Protein AF-A0A0F9UGP1-F1 (afdb_monomer)

Structure (mmCIF, N/CA/C/O backbone):
data_AF-A0A0F9UGP1-F1
#
_entry.id   AF-A0A0F9UGP1-F1
#
loop_
_atom_site.group_PDB
_atom_site.id
_atom_site.type_symbol
_atom_site.label_atom_id
_atom_site.label_alt_id
_atom_site.label_comp_id
_atom_site.label_asym_id
_atom_site.label_entity_id
_atom_site.label_seq_id
_atom_site.pdbx_PDB_ins_code
_atom_site.Cartn_x
_atom_site.Cartn_y
_atom_site.Cartn_z
_atom_site.occupancy
_atom_site.B_iso_or_equiv
_atom_site.auth_seq_id
_atom_site.auth_comp_id
_atom_site.auth_asym_id
_atom_site.auth_atom_id
_atom_site.pdbx_PDB_model_num
ATOM 1 N N . MET A 1 1 ? 3.847 55.089 57.169 1.00 40.06 1 MET A N 1
ATOM 2 C CA . MET A 1 1 ? 4.174 55.430 55.766 1.00 40.06 1 MET A CA 1
ATOM 3 C C . MET A 1 1 ? 4.870 54.231 55.132 1.00 40.06 1 MET A C 1
ATOM 5 O O . MET A 1 1 ? 6.056 54.044 55.361 1.00 40.06 1 MET A O 1
ATOM 9 N N . GLY A 1 2 ? 4.128 53.363 54.437 1.00 38.03 2 GLY A N 1
ATOM 10 C CA . GLY A 1 2 ? 4.685 52.179 53.770 1.00 38.03 2 GLY A CA 1
ATOM 11 C C . GLY A 1 2 ? 5.022 52.490 52.312 1.00 38.03 2 GLY A C 1
ATOM 12 O O . GLY A 1 2 ? 4.152 52.944 51.574 1.00 38.03 2 GLY A O 1
ATOM 13 N N . ARG A 1 3 ? 6.283 52.292 51.911 1.00 38.50 3 ARG A N 1
ATOM 14 C CA . ARG A 1 3 ? 6.740 52.430 50.519 1.00 38.50 3 ARG A CA 1
ATOM 15 C C . ARG A 1 3 ? 6.167 51.288 49.675 1.00 38.50 3 ARG A C 1
ATOM 17 O O . ARG A 1 3 ? 6.454 50.129 49.950 1.00 38.50 3 ARG A O 1
ATOM 24 N N . VAL A 1 4 ? 5.410 51.627 48.633 1.00 40.69 4 VAL A N 1
ATOM 25 C CA . VAL A 1 4 ? 5.027 50.697 47.563 1.00 40.69 4 VAL A CA 1
ATOM 26 C C . VAL A 1 4 ? 6.249 50.486 46.666 1.00 40.69 4 VAL A C 1
ATOM 28 O O . VAL A 1 4 ? 6.769 51.437 46.086 1.00 40.69 4 VAL A O 1
ATOM 31 N N . GLN A 1 5 ? 6.733 49.248 46.593 1.00 47.62 5 GLN A N 1
ATOM 32 C CA . GLN A 1 5 ? 7.774 48.823 45.658 1.00 47.62 5 GLN A CA 1
ATOM 33 C C . GLN A 1 5 ? 7.137 48.714 44.264 1.00 47.62 5 GLN A C 1
ATOM 35 O O . GLN A 1 5 ? 6.260 47.879 44.052 1.00 47.62 5 GLN A O 1
ATOM 40 N N . SER A 1 6 ? 7.528 49.575 43.323 1.00 47.00 6 SER A N 1
ATOM 41 C CA . SER A 1 6 ? 7.118 49.444 41.924 1.00 47.00 6 SER A CA 1
ATOM 42 C C . SER A 1 6 ? 7.815 48.238 41.291 1.00 47.00 6 SER A C 1
ATOM 44 O O . SER A 1 6 ? 9.036 48.092 41.372 1.00 47.00 6 SER A O 1
ATOM 46 N N . LEU A 1 7 ? 7.027 47.358 40.668 1.00 46.47 7 LEU A N 1
ATOM 47 C CA . LEU A 1 7 ? 7.536 46.251 39.862 1.00 46.47 7 LEU A CA 1
ATOM 48 C C . LEU A 1 7 ? 8.369 46.787 38.691 1.00 46.47 7 LEU A C 1
ATOM 50 O O . LEU A 1 7 ? 7.953 47.708 37.987 1.00 46.47 7 LEU A O 1
ATOM 54 N N . ALA A 1 8 ? 9.541 46.186 38.492 1.00 49.53 8 ALA A N 1
ATOM 55 C CA . ALA A 1 8 ? 10.432 46.493 37.385 1.00 49.53 8 ALA A CA 1
ATOM 56 C C . ALA A 1 8 ? 9.735 46.245 36.037 1.00 49.53 8 ALA A C 1
ATOM 58 O O . ALA A 1 8 ? 9.126 45.199 35.811 1.00 49.53 8 ALA A O 1
ATOM 59 N N . THR A 1 9 ? 9.846 47.216 35.136 1.00 49.25 9 THR A N 1
ATOM 60 C CA . THR A 1 9 ? 9.353 47.160 33.761 1.00 49.25 9 THR A CA 1
ATOM 61 C C . THR A 1 9 ? 10.039 46.014 33.012 1.00 49.25 9 THR A C 1
ATOM 63 O O . THR A 1 9 ? 11.261 46.012 32.858 1.00 49.25 9 THR A O 1
ATOM 66 N N . GLN A 1 10 ? 9.257 45.030 32.550 1.00 44.12 10 GLN A N 1
ATOM 67 C CA . GLN A 1 10 ? 9.757 43.932 31.720 1.00 44.12 10 GLN A CA 1
ATOM 68 C C . GLN A 1 10 ? 10.459 44.488 30.477 1.00 44.12 10 GLN A C 1
ATOM 70 O O . GLN A 1 10 ? 9.914 45.308 29.738 1.00 44.12 10 GLN A O 1
ATOM 75 N N . THR A 1 11 ? 11.692 44.043 30.259 1.00 45.94 11 THR A N 1
ATOM 76 C CA . THR A 1 11 ? 12.507 44.442 29.115 1.00 45.94 11 THR A CA 1
ATOM 77 C C . THR A 1 11 ? 11.934 43.806 27.848 1.00 45.94 11 THR A C 1
ATOM 79 O O . THR A 1 11 ? 12.021 42.597 27.652 1.00 45.94 11 THR A O 1
ATOM 82 N N . GLU A 1 12 ? 11.320 44.618 26.988 1.00 45.00 12 GLU A N 1
ATOM 83 C CA . GLU A 1 12 ? 10.790 44.189 25.693 1.00 45.00 12 GLU A CA 1
ATOM 84 C C . GLU A 1 12 ? 11.956 43.751 24.783 1.00 45.00 12 GLU A C 1
ATOM 86 O O . GLU A 1 12 ? 12.742 44.573 24.302 1.00 45.00 12 GLU A O 1
ATOM 91 N N . VAL A 1 13 ? 12.108 42.440 24.560 1.00 46.81 13 VAL A N 1
ATOM 92 C CA . VAL A 1 13 ? 13.133 41.884 23.664 1.00 46.81 13 VAL A CA 1
ATOM 93 C C . VAL A 1 13 ? 12.746 42.201 22.219 1.00 46.81 13 VAL A C 1
ATOM 95 O O . VAL A 1 13 ? 11.979 41.487 21.575 1.00 46.81 13 VAL A O 1
ATOM 98 N N . ARG A 1 14 ? 13.275 43.302 21.680 1.00 51.84 14 ARG A N 1
ATOM 99 C CA . ARG A 1 14 ? 13.063 43.687 20.280 1.00 51.84 14 ARG A CA 1
ATOM 100 C C . ARG A 1 14 ? 13.959 42.865 19.355 1.00 51.84 14 ARG A C 1
ATOM 102 O O . ARG A 1 14 ? 15.135 43.177 19.177 1.00 51.84 14 ARG A O 1
ATOM 109 N N . LEU A 1 15 ? 13.381 41.858 18.702 1.00 53.75 15 LEU A N 1
ATOM 110 C CA . LEU A 1 15 ? 14.022 41.053 17.654 1.00 53.75 15 LEU A CA 1
ATOM 111 C C . LEU A 1 15 ? 14.205 41.867 16.354 1.00 53.75 15 LEU A C 1
ATOM 113 O O . LEU A 1 15 ? 13.514 41.650 15.361 1.00 53.75 15 LEU A O 1
ATOM 117 N N . ARG A 1 16 ? 15.120 42.845 16.328 1.00 48.34 16 ARG A N 1
ATOM 118 C CA . ARG A 1 16 ? 15.487 43.551 15.084 1.00 48.34 16 ARG A CA 1
ATOM 119 C C . ARG A 1 16 ? 16.601 42.784 14.356 1.00 48.34 16 ARG A C 1
ATOM 121 O O . ARG A 1 16 ? 17.643 42.535 14.949 1.00 48.34 16 ARG A O 1
ATOM 128 N N . LYS A 1 17 ? 16.398 42.515 13.053 1.00 60.41 17 LYS A N 1
ATOM 129 C CA . LYS A 1 17 ? 17.332 41.911 12.060 1.00 60.41 17 LYS A CA 1
ATOM 130 C C . LYS A 1 17 ? 17.320 40.381 11.873 1.00 60.41 17 LYS A C 1
ATOM 132 O O . LYS A 1 17 ? 18.347 39.804 11.526 1.00 60.41 17 LYS A O 1
ATOM 137 N N . TRP A 1 18 ? 16.181 39.708 12.023 1.00 63.16 18 TRP A N 1
ATOM 138 C CA . TRP A 1 18 ? 16.068 38.321 11.543 1.00 63.16 18 TRP A CA 1
ATOM 139 C C . TRP A 1 18 ? 15.726 38.283 10.040 1.00 63.16 18 TRP A C 1
ATOM 141 O O . TRP A 1 18 ? 14.827 39.014 9.620 1.00 63.16 18 TRP A O 1
ATOM 151 N N . PRO A 1 19 ? 16.400 37.452 9.216 1.00 67.56 19 PRO A N 1
ATOM 152 C CA . PRO A 1 19 ? 16.007 37.219 7.825 1.00 67.56 19 PRO A CA 1
ATOM 153 C C . PRO A 1 19 ? 14.561 36.717 7.757 1.00 67.56 19 PRO A C 1
ATOM 155 O O . PRO A 1 19 ? 14.182 35.852 8.551 1.00 67.56 19 PRO A O 1
ATOM 158 N N . ALA A 1 20 ? 13.765 37.219 6.807 1.00 66.56 20 ALA A N 1
ATOM 159 C CA . ALA A 1 20 ? 12.322 36.955 6.729 1.00 66.56 20 ALA A CA 1
ATOM 160 C C . ALA A 1 20 ? 11.963 35.454 6.798 1.00 66.56 20 ALA A C 1
ATOM 162 O O . ALA A 1 20 ? 11.015 35.080 7.485 1.00 66.56 20 ALA A O 1
ATOM 163 N N . GLY A 1 21 ? 12.776 34.580 6.190 1.00 69.94 21 GLY A N 1
ATOM 164 C CA . GLY A 1 21 ? 12.574 33.126 6.238 1.00 69.94 21 GLY A CA 1
ATOM 165 C C . GLY A 1 21 ? 12.676 32.510 7.641 1.00 69.94 21 GLY A C 1
ATOM 166 O O . GLY A 1 21 ? 11.910 31.607 7.968 1.00 69.94 21 GLY A O 1
ATOM 167 N N . ARG A 1 22 ? 13.554 33.028 8.512 1.00 69.44 22 ARG A N 1
ATOM 168 C CA . ARG A 1 22 ? 13.708 32.517 9.888 1.00 69.44 22 ARG A CA 1
ATOM 169 C C . ARG A 1 22 ? 12.577 32.965 10.808 1.00 69.44 22 ARG A C 1
ATOM 171 O O . ARG A 1 22 ? 12.218 32.228 11.717 1.00 69.44 22 ARG A O 1
ATOM 178 N N . VAL A 1 23 ? 11.990 34.138 10.560 1.00 70.12 23 VAL A N 1
ATOM 179 C CA . VAL A 1 23 ? 10.803 34.602 11.300 1.00 70.12 23 VAL A CA 1
ATOM 180 C C . VAL A 1 23 ? 9.600 33.718 10.977 1.00 70.12 23 VAL A C 1
ATOM 182 O O . VAL A 1 23 ? 8.872 33.333 11.887 1.00 70.12 23 VAL A O 1
ATOM 185 N N . SER A 1 24 ? 9.417 33.344 9.708 1.00 68.56 24 SER A N 1
ATOM 186 C CA . SER A 1 24 ? 8.347 32.428 9.300 1.00 68.56 24 SER A CA 1
ATOM 187 C C . SER A 1 24 ? 8.535 31.025 9.876 1.00 68.56 24 SER A C 1
ATOM 189 O O . SER A 1 24 ? 7.580 30.463 10.401 1.00 68.56 24 SER A O 1
ATOM 191 N N . GLN A 1 25 ? 9.760 30.486 9.860 1.00 72.31 25 GLN A N 1
ATOM 192 C CA . GLN A 1 25 ? 10.069 29.193 10.486 1.00 72.31 25 GLN A CA 1
ATOM 193 C C . GLN A 1 25 ? 9.853 29.211 12.001 1.00 72.31 25 GLN A C 1
ATOM 195 O O . GLN A 1 25 ? 9.281 28.271 12.539 1.00 72.31 25 GLN A O 1
ATOM 200 N N . LEU A 1 26 ? 10.257 30.285 12.684 1.00 71.94 26 LEU A N 1
ATOM 201 C CA . LEU A 1 26 ? 10.039 30.431 14.121 1.00 71.94 26 LEU A CA 1
ATOM 202 C C . LEU A 1 26 ? 8.545 30.549 14.448 1.00 71.94 26 LEU A C 1
ATOM 204 O O . LEU A 1 26 ? 8.092 29.916 15.389 1.00 71.94 26 LEU A O 1
ATOM 208 N N . LYS A 1 27 ? 7.761 31.294 13.656 1.00 70.50 27 LYS A N 1
ATOM 209 C CA . LYS A 1 27 ? 6.298 31.359 13.818 1.00 70.50 27 LYS A CA 1
ATOM 210 C C . LYS A 1 27 ? 5.626 30.004 13.604 1.00 70.50 27 LYS A C 1
ATOM 212 O O . LYS A 1 27 ? 4.744 29.653 14.373 1.00 70.50 27 LYS A O 1
ATOM 217 N N . LEU A 1 28 ? 6.056 29.243 12.598 1.00 74.06 28 LEU A N 1
ATOM 218 C CA . LEU A 1 28 ? 5.577 27.877 12.355 1.00 74.06 28 LEU A CA 1
ATOM 219 C C . LEU A 1 28 ? 5.938 26.942 13.510 1.00 74.06 28 LEU A C 1
ATOM 221 O O . LEU A 1 28 ? 5.088 26.202 13.990 1.00 74.06 28 LEU A O 1
ATOM 225 N N . PHE A 1 29 ? 7.178 27.019 13.993 1.00 76.62 29 PHE A N 1
ATOM 226 C CA . PHE A 1 29 ? 7.631 26.240 15.136 1.00 76.62 29 PHE A CA 1
ATOM 227 C C . PHE A 1 29 ? 6.859 26.605 16.405 1.00 76.62 29 PHE A C 1
ATOM 229 O O . PHE A 1 29 ? 6.385 25.705 17.081 1.00 76.62 29 PHE A O 1
ATOM 236 N N . LEU A 1 30 ? 6.661 27.897 16.698 1.00 74.12 30 LEU A N 1
ATOM 237 C CA . LEU A 1 30 ? 5.823 28.331 17.818 1.00 74.12 30 LEU A CA 1
ATOM 238 C C . LEU A 1 30 ? 4.370 27.888 17.650 1.00 74.12 30 LEU A C 1
ATOM 240 O O . LEU A 1 30 ? 3.792 27.460 18.633 1.00 74.12 30 LEU A O 1
ATOM 244 N N . GLY A 1 31 ? 3.802 27.924 16.442 1.00 79.75 31 GLY A N 1
ATOM 245 C CA . GLY A 1 31 ? 2.445 27.430 16.192 1.00 79.75 31 GLY A CA 1
ATOM 246 C C . GLY A 1 31 ? 2.318 25.924 16.435 1.00 79.75 31 GLY A C 1
ATOM 247 O O . GLY A 1 31 ? 1.394 25.480 17.110 1.00 79.75 31 GLY A O 1
ATOM 248 N N . HIS A 1 32 ? 3.284 25.129 15.966 1.00 74.94 32 HIS A N 1
ATOM 249 C CA . HIS A 1 32 ? 3.333 23.694 16.256 1.00 74.94 32 HIS A CA 1
ATOM 250 C C . HIS A 1 32 ? 3.581 23.414 17.739 1.00 74.94 32 HIS A C 1
ATOM 252 O O . HIS A 1 32 ? 3.040 22.453 18.272 1.00 74.94 32 HIS A O 1
ATOM 258 N N . LEU A 1 33 ? 4.383 24.240 18.413 1.00 69.06 33 LEU A N 1
ATOM 259 C CA . LEU A 1 33 ? 4.690 24.083 19.829 1.00 69.06 33 LEU A CA 1
ATOM 260 C C . LEU A 1 33 ? 3.506 24.521 20.696 1.00 69.06 33 LEU A C 1
ATOM 262 O O . LEU A 1 33 ? 3.202 23.828 21.650 1.00 69.06 33 LEU A O 1
ATOM 266 N N . GLU A 1 34 ? 2.768 25.572 20.338 1.00 73.12 34 GLU A N 1
ATOM 267 C CA . GLU A 1 34 ? 1.481 25.927 20.953 1.00 73.12 34 GLU A CA 1
ATOM 268 C C . GLU A 1 34 ? 0.435 24.839 20.735 1.00 73.12 34 GLU A C 1
ATOM 270 O O . GLU A 1 34 ? -0.299 24.519 21.661 1.00 73.12 34 GLU A O 1
ATOM 275 N N . GLN A 1 35 ? 0.381 24.224 19.552 1.00 67.44 35 GLN A N 1
ATOM 276 C CA . GLN A 1 35 ? -0.530 23.112 19.291 1.00 67.44 35 GLN A CA 1
ATOM 277 C C . GLN A 1 35 ? -0.124 21.860 20.082 1.00 67.44 35 GLN A C 1
ATOM 279 O O . GLN A 1 35 ? -0.968 21.237 20.719 1.00 67.44 35 GLN A O 1
ATOM 284 N N . ALA A 1 36 ? 1.165 21.516 20.112 1.00 61.75 36 ALA A N 1
ATOM 285 C CA . ALA A 1 36 ? 1.690 20.374 20.856 1.00 61.75 36 ALA A CA 1
ATOM 286 C C . ALA A 1 36 ? 1.577 20.574 22.372 1.00 61.75 36 ALA A C 1
ATOM 288 O O . ALA A 1 36 ? 1.196 19.650 23.083 1.00 61.75 36 ALA A O 1
ATOM 289 N N . VAL A 1 37 ? 1.854 21.781 22.869 1.00 62.00 37 VAL A N 1
ATOM 290 C CA . VAL A 1 37 ? 1.649 22.167 24.268 1.00 62.00 37 VAL A CA 1
ATOM 291 C C . VAL A 1 37 ? 0.163 22.274 24.573 1.00 62.00 37 VAL A C 1
ATOM 293 O O . VAL A 1 37 ? -0.226 21.871 25.649 1.00 62.00 37 VAL A O 1
ATOM 296 N N . GLY A 1 38 ? -0.692 22.717 23.654 1.00 61.56 38 GLY A N 1
ATOM 297 C CA . GLY A 1 38 ? -2.146 22.731 23.822 1.00 61.56 38 GLY A CA 1
ATOM 298 C C . GLY A 1 38 ? -2.735 21.326 23.929 1.00 61.56 38 GLY A C 1
ATOM 299 O O . GLY A 1 38 ? -3.552 21.078 24.807 1.00 61.56 38 GLY A O 1
ATOM 300 N N . ILE A 1 39 ? -2.264 20.384 23.108 1.00 57.59 39 ILE A N 1
ATOM 301 C CA . ILE A 1 39 ? -2.634 18.961 23.173 1.00 57.59 39 ILE A CA 1
ATOM 302 C C . ILE A 1 39 ? -2.049 18.310 24.438 1.00 57.59 39 ILE A C 1
ATOM 304 O O . ILE A 1 39 ? -2.749 17.585 25.137 1.00 57.59 39 ILE A O 1
ATOM 308 N N . SER A 1 40 ? -0.791 18.610 24.774 1.00 51.00 40 SER A N 1
ATOM 309 C CA . SER A 1 40 ? -0.091 18.097 25.960 1.00 51.00 40 SER A CA 1
ATOM 310 C C . SER A 1 40 ? -0.665 18.641 27.269 1.00 51.00 40 SER A C 1
ATOM 312 O O . SER A 1 40 ? -0.905 17.863 28.181 1.00 51.00 40 SER A O 1
ATOM 314 N N . LEU A 1 41 ? -0.962 19.941 27.370 1.00 48.03 41 LEU A N 1
ATOM 315 C CA . LEU A 1 41 ? -1.662 20.527 28.512 1.00 48.03 41 LEU A CA 1
ATOM 316 C C . LEU A 1 41 ? -3.123 20.093 28.530 1.00 48.03 41 LEU A C 1
ATOM 318 O O . LEU A 1 41 ? -3.624 19.863 29.614 1.00 48.03 41 LEU A O 1
ATOM 322 N N . ALA A 1 42 ? -3.823 19.924 27.406 1.00 47.59 42 ALA A N 1
ATOM 323 C CA . ALA A 1 42 ? -5.158 19.318 27.439 1.00 47.59 42 ALA A CA 1
ATOM 324 C C . ALA A 1 42 ? -5.103 17.887 28.007 1.00 47.59 42 ALA A C 1
ATOM 326 O O . ALA A 1 42 ? -5.954 17.522 28.814 1.00 47.59 42 ALA A O 1
ATOM 327 N N . ALA A 1 43 ? -4.055 17.124 27.677 1.00 44.72 43 ALA A N 1
ATOM 328 C CA . ALA A 1 43 ? -3.806 15.792 28.222 1.00 44.72 43 ALA A CA 1
ATOM 329 C C . ALA A 1 43 ? -3.295 15.797 29.684 1.00 44.72 43 ALA A C 1
ATOM 331 O O . ALA A 1 43 ? -3.649 14.909 30.456 1.00 44.72 43 ALA A O 1
ATOM 332 N N . GLN A 1 44 ? -2.494 16.788 30.103 1.00 38.31 44 GLN A N 1
ATOM 333 C CA . GLN A 1 44 ? -1.888 16.873 31.446 1.00 38.31 44 GLN A CA 1
ATOM 334 C C . GLN A 1 44 ? -2.743 17.651 32.462 1.00 38.31 44 GLN A C 1
ATOM 336 O O . GLN A 1 44 ? -2.810 17.266 33.626 1.00 38.31 44 GLN A O 1
ATOM 341 N N . VAL A 1 45 ? -3.454 18.702 32.046 1.00 38.88 45 VAL A N 1
ATOM 342 C CA . VAL A 1 45 ? -4.400 19.481 32.876 1.00 38.88 45 VAL A CA 1
ATOM 343 C C . VAL A 1 45 ? -5.695 18.691 33.131 1.00 38.88 45 VAL A C 1
ATOM 345 O O . VAL A 1 45 ? -6.450 19.021 34.043 1.00 38.88 45 VAL A O 1
ATOM 348 N N . GLN A 1 46 ? -5.918 17.580 32.421 1.00 45.16 46 GLN A N 1
ATOM 349 C CA . GLN A 1 46 ? -6.970 16.601 32.719 1.00 45.16 46 GLN A CA 1
ATOM 350 C C . GLN A 1 46 ? -6.488 15.342 33.453 1.00 45.16 46 GLN A C 1
ATOM 352 O O . GLN A 1 46 ? -7.215 14.352 33.517 1.00 45.16 46 GLN A O 1
ATOM 357 N N . GLN A 1 47 ? -5.364 15.405 34.173 1.00 39.81 47 GLN A N 1
ATOM 358 C CA . GLN A 1 47 ? -5.219 14.598 35.396 1.00 39.81 47 GLN A CA 1
ATOM 359 C C . GLN A 1 47 ? -6.058 15.180 36.553 1.00 39.81 47 GLN A C 1
ATOM 361 O O . GLN A 1 47 ? -5.608 15.306 37.688 1.00 39.81 47 GLN A O 1
ATOM 366 N N . SER A 1 48 ? -7.294 15.577 36.262 1.00 42.84 48 SER A N 1
ATOM 367 C CA . SER A 1 48 ? -8.265 16.035 37.249 1.00 42.84 48 SER A CA 1
ATOM 368 C C . SER A 1 48 ? -9.210 14.876 37.580 1.00 42.84 48 SER A C 1
ATOM 370 O O . SER A 1 48 ? -9.396 13.972 36.765 1.00 42.84 48 SER A O 1
ATOM 372 N N . PRO A 1 49 ? -9.986 15.016 38.653 1.00 50.78 49 PRO A N 1
ATOM 373 C CA . PRO A 1 49 ? -9.870 14.475 40.008 1.00 50.78 49 PRO A CA 1
ATOM 374 C C . PRO A 1 49 ? -10.156 12.956 40.057 1.00 50.78 49 PRO A C 1
ATOM 376 O O . PRO A 1 49 ? -10.277 12.309 39.024 1.00 50.78 49 PRO A O 1
ATOM 379 N N . LYS A 1 50 ? -10.282 12.351 41.251 1.00 60.62 50 LYS A N 1
ATOM 380 C CA . LYS A 1 50 ? -10.877 11.005 41.419 1.00 60.62 50 LYS A CA 1
ATOM 381 C C . LYS A 1 50 ? -12.127 10.880 40.534 1.00 60.62 50 LYS A C 1
ATOM 383 O O . LYS A 1 50 ? -13.162 11.446 40.870 1.00 60.62 50 LYS A O 1
ATOM 388 N N . ARG A 1 51 ? -12.023 10.158 39.415 1.00 76.06 51 ARG A N 1
ATOM 389 C CA . ARG A 1 51 ? -13.162 9.870 38.542 1.00 76.06 51 ARG A CA 1
ATOM 390 C C . ARG A 1 51 ? -14.180 9.075 39.344 1.00 76.06 51 ARG A C 1
ATOM 392 O O . ARG A 1 51 ? -13.825 8.069 39.960 1.00 76.06 51 ARG A O 1
ATOM 399 N N . THR A 1 52 ? -15.422 9.529 39.354 1.00 85.44 52 THR A N 1
ATOM 400 C CA . THR A 1 52 ? -16.510 8.832 40.040 1.00 85.44 52 THR A CA 1
ATOM 401 C C . THR A 1 52 ? -17.307 8.045 39.019 1.00 85.44 52 THR A C 1
ATOM 403 O O . THR A 1 52 ? -17.755 8.588 38.011 1.00 85.44 52 THR A O 1
ATOM 406 N N . PHE A 1 53 ? -17.460 6.748 39.258 1.00 88.69 53 PHE A N 1
ATOM 407 C CA . PHE A 1 53 ? -18.355 5.928 38.454 1.00 88.69 53 PHE A CA 1
ATOM 408 C C . PHE A 1 53 ? -19.798 6.418 38.623 1.00 88.69 53 PHE A C 1
ATOM 410 O O . PHE A 1 53 ? -20.219 6.707 39.744 1.00 88.69 53 PHE A O 1
ATOM 417 N N . SER A 1 54 ? -20.533 6.518 37.518 1.00 89.06 54 SER A N 1
ATOM 418 C CA . SER A 1 54 ? -21.924 6.965 37.486 1.00 89.06 54 SER A CA 1
ATOM 419 C C . SER A 1 54 ? -22.723 6.054 36.562 1.00 89.06 54 SER A C 1
ATOM 421 O O . SER A 1 54 ? -22.430 5.951 35.373 1.00 89.06 54 SER A O 1
ATOM 423 N N . GLU A 1 55 ? -23.754 5.406 37.104 1.00 85.00 55 GLU A N 1
ATOM 424 C CA . GLU A 1 55 ? -24.692 4.581 36.327 1.00 85.00 55 GLU A CA 1
ATOM 425 C C . GLU A 1 55 ? -25.616 5.418 35.427 1.00 85.00 55 GLU A C 1
ATOM 427 O O . GLU A 1 55 ? -26.221 4.898 34.494 1.00 85.00 55 GLU A O 1
ATOM 432 N N . PHE A 1 56 ? -25.703 6.728 35.682 1.00 87.19 56 PHE A N 1
ATOM 433 C CA . PHE A 1 56 ? -26.500 7.663 34.888 1.00 87.19 56 PHE A CA 1
ATOM 434 C C . PHE A 1 56 ? -25.807 8.085 33.590 1.00 87.19 56 PHE A C 1
ATOM 436 O O . PHE A 1 56 ? -26.452 8.656 32.707 1.00 87.19 56 PHE A O 1
ATOM 443 N N . VAL A 1 57 ? -24.504 7.819 33.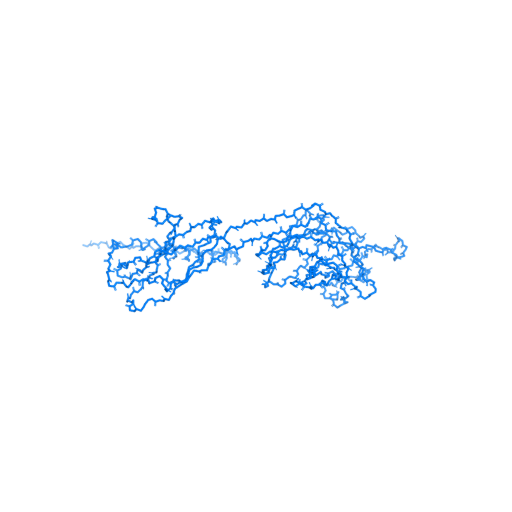460 1.00 88.75 57 VAL A N 1
ATOM 444 C CA . VAL A 1 57 ? -23.801 7.960 32.186 1.00 88.75 57 VAL A CA 1
ATOM 445 C C . VAL A 1 57 ? -24.107 6.709 31.357 1.00 88.75 57 VAL A C 1
ATOM 447 O O . VAL A 1 57 ? -23.811 5.601 31.809 1.00 88.75 57 VAL A O 1
ATOM 450 N N . PRO A 1 58 ? -24.707 6.849 30.162 1.00 90.19 58 PRO A N 1
ATOM 451 C CA . PRO A 1 58 ? -25.176 5.699 29.399 1.00 90.19 58 PRO A CA 1
ATOM 452 C C . PRO A 1 58 ? -24.018 4.778 29.003 1.00 90.19 58 PRO A C 1
ATOM 454 O O . PRO A 1 58 ? -22.907 5.234 28.732 1.00 90.19 58 PRO A O 1
ATOM 457 N N . LYS A 1 59 ? -24.294 3.473 28.944 1.00 91.94 59 LYS A N 1
ATOM 458 C CA . LYS A 1 59 ? -23.376 2.480 28.376 1.00 91.94 59 LYS A CA 1
ATOM 459 C C . LYS A 1 59 ? -23.384 2.610 26.850 1.00 91.94 59 LYS A C 1
ATOM 461 O O . LYS A 1 59 ? -24.458 2.706 26.259 1.00 91.94 59 LYS A O 1
ATOM 466 N N . ILE A 1 60 ? -22.210 2.580 26.220 1.00 91.25 60 ILE A N 1
ATOM 467 C CA . ILE A 1 60 ? -22.112 2.355 24.771 1.00 91.25 60 ILE A CA 1
ATOM 468 C C . ILE A 1 60 ? -22.435 0.879 24.532 1.00 91.25 60 ILE A C 1
ATOM 470 O O . ILE A 1 60 ? -21.782 0.007 25.110 1.00 91.25 60 ILE A O 1
ATOM 474 N N . VAL A 1 61 ? -23.466 0.600 23.741 1.00 89.50 61 VAL A N 1
ATOM 475 C CA . VAL A 1 61 ? -23.895 -0.773 23.469 1.00 89.50 61 VAL A CA 1
ATOM 476 C C . VAL A 1 61 ? -23.035 -1.344 22.349 1.00 89.50 61 VAL A C 1
ATOM 478 O O . VAL A 1 61 ? -22.810 -0.680 21.344 1.00 89.50 61 VAL A O 1
ATOM 481 N N . SER A 1 62 ? -22.580 -2.583 22.509 1.00 82.62 62 SER A N 1
ATOM 482 C CA . SER A 1 62 ? -21.745 -3.295 21.535 1.00 82.62 62 SER A CA 1
ATOM 483 C C . SER A 1 62 ? -22.286 -3.294 20.111 1.00 82.62 62 SER A C 1
ATOM 485 O O . SER A 1 62 ? -21.543 -3.058 19.170 1.00 82.62 62 SER A O 1
ATOM 487 N N . GLN A 1 63 ? -23.601 -3.450 19.949 1.00 81.62 63 GLN A N 1
ATOM 488 C CA . GLN A 1 63 ? -24.257 -3.420 18.637 1.00 81.62 63 GLN A CA 1
ATOM 489 C C . GLN A 1 63 ? -24.086 -2.086 17.881 1.00 81.62 63 GLN A C 1
ATOM 491 O O . GLN A 1 63 ? -24.268 -2.049 16.668 1.00 81.62 63 GLN A O 1
ATOM 496 N N . ASP A 1 64 ? -23.756 -1.002 18.591 1.00 86.06 64 ASP A N 1
ATOM 497 C CA . ASP A 1 64 ? -23.529 0.320 18.005 1.00 86.06 64 ASP A CA 1
ATOM 498 C C . ASP A 1 64 ? -22.054 0.513 17.612 1.00 86.06 64 ASP A C 1
ATOM 500 O O . ASP A 1 64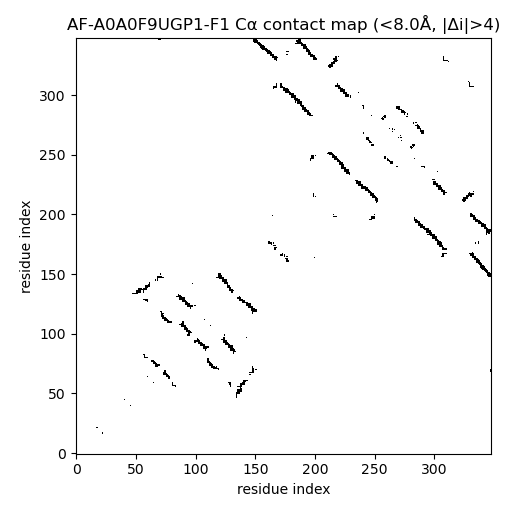 ? -21.709 1.516 16.987 1.00 86.06 64 ASP A O 1
ATOM 504 N N . ILE A 1 65 ? -21.173 -0.424 17.982 1.00 92.50 65 ILE A N 1
ATOM 505 C CA . ILE A 1 65 ? -19.747 -0.404 17.670 1.00 92.50 65 ILE A CA 1
ATOM 506 C C . ILE A 1 65 ? -19.524 -1.142 16.352 1.00 92.50 65 ILE A C 1
ATOM 508 O O . ILE A 1 65 ? -19.756 -2.337 16.221 1.00 92.50 65 ILE A O 1
ATOM 512 N N . THR A 1 66 ? -19.033 -0.413 15.359 1.00 95.12 66 THR A N 1
ATOM 513 C CA . THR A 1 66 ? -18.566 -0.968 14.090 1.00 95.12 66 THR A CA 1
ATOM 514 C C . THR A 1 66 ? -17.047 -0.975 14.075 1.00 95.12 66 THR A C 1
ATOM 516 O O . THR A 1 66 ? -16.408 0.054 14.317 1.00 95.12 66 THR A O 1
ATOM 519 N N . THR A 1 67 ? -16.462 -2.121 13.747 1.00 93.06 67 THR A N 1
ATOM 520 C CA . THR A 1 67 ? -15.020 -2.281 13.575 1.00 93.06 67 THR A CA 1
ATOM 521 C C . THR A 1 67 ? -14.697 -2.546 12.108 1.00 93.06 67 THR A C 1
ATOM 523 O O . THR A 1 67 ? -15.366 -3.310 11.418 1.00 93.06 67 THR A O 1
ATOM 526 N N . ALA A 1 68 ? -13.671 -1.870 11.603 1.00 88.00 68 ALA A N 1
ATOM 527 C CA . ALA A 1 68 ? -13.120 -2.092 10.278 1.00 88.00 68 ALA A CA 1
ATOM 528 C C . ALA A 1 68 ? -11.633 -2.392 10.432 1.00 88.00 68 ALA A C 1
ATOM 530 O O . ALA A 1 68 ? -10.865 -1.565 10.927 1.00 88.00 68 ALA A O 1
ATOM 531 N N . VAL A 1 69 ? -11.234 -3.588 10.016 1.00 85.38 69 VAL A N 1
ATOM 532 C CA . VAL A 1 69 ? -9.857 -4.056 10.145 1.00 85.38 69 VAL A CA 1
ATOM 533 C C . VAL A 1 69 ? -9.133 -3.898 8.808 1.00 85.38 69 VAL A C 1
ATOM 535 O O . VAL A 1 69 ? -9.667 -4.195 7.740 1.00 85.38 69 VAL A O 1
ATOM 538 N N . SER A 1 70 ? -7.903 -3.402 8.868 1.00 77.50 70 SER A N 1
ATOM 539 C CA . SER A 1 70 ? -6.964 -3.319 7.752 1.00 77.50 70 SER A CA 1
ATOM 540 C C . SER A 1 70 ? -5.603 -3.876 8.193 1.00 77.50 70 SER A C 1
ATOM 542 O O . SER A 1 70 ? -5.428 -4.341 9.320 1.00 77.50 70 SER A O 1
ATOM 544 N N . PHE A 1 71 ? -4.615 -3.865 7.298 1.00 76.44 71 PHE A N 1
ATOM 545 C CA . PHE A 1 71 ? -3.275 -4.350 7.615 1.00 76.44 71 PHE A CA 1
ATOM 546 C C . PHE A 1 71 ? -2.640 -3.504 8.726 1.00 76.44 71 PHE A C 1
ATOM 548 O O . PHE A 1 71 ? -2.397 -2.313 8.527 1.00 76.44 71 PHE A O 1
ATOM 555 N N . LYS A 1 72 ? -2.384 -4.134 9.883 1.00 84.50 72 LYS A N 1
ATOM 556 C CA . LYS A 1 72 ? -1.832 -3.502 11.097 1.00 84.50 72 LYS A CA 1
ATOM 557 C C . LYS A 1 72 ? -2.635 -2.300 11.598 1.00 84.50 72 LYS A C 1
ATOM 559 O O . LYS A 1 72 ? -2.089 -1.434 12.281 1.00 84.50 72 LYS A O 1
ATOM 564 N N . GLU A 1 73 ? -3.915 -2.229 11.247 1.00 88.50 73 GLU A N 1
ATOM 565 C CA . GLU A 1 73 ? -4.782 -1.116 11.611 1.00 88.50 73 GLU A CA 1
ATOM 566 C C . GLU A 1 73 ? -6.166 -1.627 12.001 1.00 88.50 73 GLU A C 1
ATOM 568 O O . GLU A 1 73 ? -6.790 -2.386 11.260 1.00 88.50 73 GLU A O 1
ATOM 573 N N . ILE A 1 74 ? -6.668 -1.163 13.142 1.00 92.75 74 ILE A N 1
ATOM 574 C CA . ILE A 1 74 ? -8.067 -1.339 13.529 1.00 92.75 74 ILE A CA 1
ATOM 575 C C . ILE A 1 74 ? -8.697 0.043 13.608 1.00 92.75 74 ILE A C 1
ATOM 577 O O . ILE A 1 74 ? -8.242 0.909 14.358 1.00 92.75 74 ILE A O 1
ATOM 581 N N . ARG A 1 75 ? -9.765 0.243 12.839 1.00 94.00 75 ARG A N 1
ATOM 582 C CA . ARG A 1 75 ? -10.638 1.406 12.944 1.00 94.00 75 ARG A CA 1
ATOM 583 C C . ARG A 1 75 ? -11.896 1.011 13.693 1.00 94.00 75 ARG A C 1
ATOM 585 O O . ARG A 1 75 ? -12.537 0.022 13.352 1.00 94.00 75 ARG A O 1
ATOM 592 N N . VAL A 1 76 ? -12.277 1.823 14.666 1.00 95.75 76 VAL A N 1
ATOM 593 C CA . VAL A 1 76 ? -13.552 1.697 15.368 1.00 95.75 76 VAL A CA 1
ATOM 594 C C . VAL A 1 76 ? -14.386 2.943 15.137 1.00 95.75 76 VAL A C 1
ATOM 596 O O . VAL A 1 76 ? -13.853 4.053 15.108 1.00 95.75 76 VAL A O 1
ATOM 599 N N . SER A 1 77 ? -15.688 2.760 14.972 1.00 95.69 77 SER A N 1
ATOM 600 C CA . SER A 1 77 ? -16.664 3.838 14.869 1.00 95.69 77 SER A CA 1
ATOM 601 C C . SER A 1 77 ? -17.963 3.438 15.548 1.00 95.69 77 SER A C 1
ATOM 603 O O . SER A 1 77 ? -18.376 2.290 15.423 1.00 95.69 77 SER A O 1
ATOM 605 N N . PHE A 1 78 ? -18.625 4.371 16.223 1.00 94.81 78 PHE A N 1
ATOM 606 C CA . PHE A 1 78 ? -19.933 4.133 16.833 1.00 94.81 78 PHE A CA 1
ATOM 607 C C . PHE A 1 78 ? -20.837 5.366 16.748 1.00 94.81 78 PHE A C 1
ATOM 609 O O . PHE A 1 78 ? -20.383 6.485 16.483 1.00 94.81 78 PHE A O 1
ATOM 616 N N . GLU A 1 79 ? -22.135 5.170 16.967 1.00 91.44 79 GLU A N 1
ATOM 617 C CA . GLU A 1 79 ? -23.088 6.275 17.060 1.00 91.44 79 GLU A CA 1
ATOM 618 C C . GLU A 1 79 ? -23.059 6.920 18.447 1.00 91.44 79 GLU A C 1
ATOM 620 O O . GLU A 1 79 ? -22.929 6.247 19.464 1.00 91.44 79 GLU A O 1
ATOM 625 N N . THR A 1 80 ? -23.216 8.245 18.513 1.00 89.69 80 THR A N 1
ATOM 626 C CA . THR A 1 80 ? -23.266 8.954 19.801 1.00 89.69 80 THR A CA 1
ATOM 627 C C . THR A 1 80 ? -24.474 8.483 20.622 1.00 89.69 80 THR A C 1
ATOM 629 O O . THR A 1 80 ? -25.611 8.684 20.179 1.00 89.69 80 THR A O 1
ATOM 632 N N . PRO A 1 81 ? -24.277 7.928 21.835 1.00 87.75 81 PRO A N 1
ATOM 633 C CA . PRO A 1 81 ? -25.397 7.447 22.635 1.00 87.75 81 PRO A CA 1
ATOM 634 C C . PRO A 1 81 ? -26.373 8.566 23.010 1.00 87.75 81 PRO A C 1
ATOM 636 O O . PRO A 1 81 ? -25.995 9.688 23.362 1.00 87.75 81 PRO A O 1
ATOM 639 N N . LYS A 1 82 ? -27.670 8.257 22.949 1.00 87.00 82 LYS A N 1
ATOM 640 C CA . LYS A 1 82 ? -28.732 9.219 23.268 1.00 87.00 82 LYS A CA 1
ATOM 641 C C . LYS A 1 82 ? -28.732 9.546 24.763 1.00 87.00 82 LYS A C 1
ATOM 643 O O . LYS A 1 82 ? -28.490 8.690 25.605 1.00 87.00 82 LYS A O 1
ATOM 648 N N . GLY A 1 83 ? -29.060 10.794 25.097 1.00 83.19 83 GLY A N 1
ATOM 649 C CA . GLY A 1 83 ? -29.228 11.225 26.489 1.00 83.19 83 GLY A CA 1
ATOM 650 C C . GLY A 1 83 ? -27.937 11.596 27.225 1.00 83.19 83 GLY A C 1
ATOM 651 O O . GLY A 1 83 ? -28.011 11.965 28.396 1.00 83.19 83 GLY A O 1
ATOM 652 N N . ILE A 1 84 ? -26.775 11.576 26.559 1.00 86.06 84 ILE A N 1
ATOM 653 C CA . ILE A 1 84 ? -25.525 12.071 27.150 1.00 86.06 84 ILE A CA 1
ATOM 654 C C . ILE A 1 84 ? -25.641 13.574 27.411 1.00 86.06 84 ILE A C 1
ATOM 656 O O . ILE A 1 84 ? -25.848 14.375 26.498 1.00 86.06 84 ILE A O 1
ATOM 660 N N . LYS A 1 85 ? -25.446 13.971 28.669 1.00 86.31 85 LYS A N 1
ATOM 661 C CA . LYS A 1 85 ? -25.277 15.370 29.069 1.00 86.31 85 LYS A CA 1
ATOM 662 C C . LYS A 1 85 ? -23.810 15.614 29.396 1.00 86.31 85 LYS A C 1
ATOM 664 O O . LYS A 1 85 ? -23.168 14.779 30.022 1.00 86.31 85 LYS A O 1
ATOM 669 N N . ASN A 1 86 ? -23.296 16.780 29.006 1.00 89.25 86 ASN A N 1
ATOM 670 C CA . ASN A 1 86 ? -21.941 17.223 29.343 1.00 89.25 86 ASN A CA 1
ATOM 671 C C . ASN A 1 86 ? -20.830 16.250 28.905 1.00 89.25 86 ASN A C 1
ATOM 673 O O . ASN A 1 86 ? -19.900 16.019 29.675 1.00 89.25 86 ASN A O 1
ATOM 677 N N . LEU A 1 87 ? -20.897 15.696 27.688 1.00 91.06 87 LEU A N 1
ATOM 678 C CA . LEU A 1 87 ? -19.799 14.899 27.127 1.00 91.06 87 LEU A CA 1
ATOM 679 C C . LEU A 1 87 ? -18.485 15.693 27.188 1.00 91.06 87 LEU A C 1
ATOM 681 O O . LEU A 1 87 ? -18.445 16.863 26.790 1.00 91.06 87 LEU A O 1
ATOM 685 N N . LEU A 1 88 ? -17.430 15.063 27.706 1.00 92.38 88 LEU A N 1
ATOM 686 C CA . LEU A 1 88 ? -16.072 15.592 27.651 1.00 92.38 88 LEU A CA 1
ATOM 687 C C . LEU A 1 88 ? -15.278 14.885 26.553 1.00 92.38 88 LEU A C 1
ATOM 689 O O . LEU A 1 88 ? -14.823 15.545 25.625 1.00 92.38 88 LEU A O 1
ATOM 693 N N . PHE A 1 89 ? -15.161 13.561 26.642 1.00 94.50 89 PHE A N 1
ATOM 694 C CA . PHE A 1 89 ? -14.552 12.707 25.623 1.00 94.50 89 PHE A CA 1
ATOM 695 C C . PHE A 1 89 ? -15.011 11.255 25.796 1.00 94.50 89 PHE A C 1
ATOM 697 O O . PHE A 1 89 ? -15.574 10.871 26.825 1.00 94.50 89 PHE A O 1
ATOM 704 N N . TYR A 1 90 ? -14.725 10.442 24.791 1.00 95.25 90 TYR A N 1
ATOM 705 C CA . TYR A 1 90 ? -14.740 8.992 24.867 1.00 95.25 90 TYR A CA 1
ATOM 706 C C . TYR A 1 90 ? -13.349 8.487 25.214 1.00 95.25 90 TYR A C 1
ATOM 708 O O . TYR A 1 90 ? -12.340 9.036 24.767 1.00 95.25 90 TYR A O 1
ATOM 716 N N . GLU A 1 91 ? -13.299 7.444 26.025 1.00 95.56 91 GLU A N 1
ATOM 717 C CA . GLU A 1 91 ? -12.071 6.747 26.360 1.00 95.56 91 GLU A CA 1
ATOM 718 C C . GLU A 1 91 ? -12.085 5.372 25.709 1.00 95.56 91 GLU A C 1
ATOM 720 O O . GLU A 1 91 ? -13.027 4.603 25.887 1.00 95.56 91 GLU A O 1
ATOM 725 N N . TYR A 1 92 ? -11.029 5.096 24.958 1.00 96.00 92 TYR A N 1
ATOM 726 C CA . TYR A 1 92 ? -10.823 3.894 24.171 1.00 96.00 92 TYR A CA 1
ATOM 727 C C . TYR A 1 92 ? -9.734 3.064 24.833 1.00 96.00 92 TYR A C 1
ATOM 729 O O . TYR A 1 92 ? -8.707 3.616 25.234 1.00 96.00 92 TYR A O 1
ATOM 737 N N . GLN A 1 93 ? -9.934 1.754 24.924 1.00 96.12 93 GLN A N 1
ATOM 738 C CA . GLN A 1 93 ? -8.898 0.813 25.333 1.00 96.12 93 GLN A CA 1
ATOM 739 C C . GLN A 1 93 ? -8.772 -0.309 24.315 1.00 96.12 93 GLN A C 1
ATOM 741 O O . GLN A 1 93 ? -9.790 -0.821 23.856 1.00 96.12 93 GLN A O 1
ATOM 746 N N . LEU A 1 94 ? -7.534 -0.694 24.014 1.00 96.31 94 LEU A N 1
ATOM 747 C CA . LEU A 1 94 ? -7.190 -1.851 23.191 1.00 96.31 94 LEU A CA 1
ATOM 748 C C . LEU A 1 94 ? -6.203 -2.727 23.957 1.00 96.31 94 LEU A C 1
ATOM 750 O O . LEU A 1 94 ? -5.217 -2.220 24.486 1.00 96.31 94 LEU A O 1
ATOM 754 N N . SER A 1 95 ? -6.441 -4.031 24.016 1.00 96.19 95 SER A N 1
ATOM 755 C CA . SER A 1 95 ? -5.534 -4.993 24.642 1.00 96.19 95 SER A CA 1
ATOM 756 C C . SER A 1 95 ? -5.384 -6.233 23.775 1.00 96.19 95 SER A C 1
ATOM 758 O O . SER A 1 95 ? -6.344 -6.669 23.158 1.00 96.19 95 SER A O 1
ATOM 760 N N . ALA A 1 96 ? -4.205 -6.854 23.780 1.00 92.75 96 ALA A N 1
ATOM 761 C CA . ALA A 1 96 ? -4.009 -8.188 23.201 1.00 92.75 96 ALA A CA 1
ATOM 762 C C . ALA A 1 96 ? -4.556 -9.316 24.108 1.00 92.75 96 ALA A C 1
ATOM 764 O O . ALA A 1 96 ? -4.427 -10.495 23.800 1.00 92.75 96 ALA A O 1
ATOM 765 N N . THR A 1 97 ? -5.127 -8.970 25.268 1.00 92.25 97 THR A N 1
ATOM 766 C CA . THR A 1 97 ? -5.683 -9.922 26.237 1.00 92.25 97 THR A CA 1
ATOM 767 C C . THR A 1 97 ? -7.060 -9.467 26.696 1.00 92.25 97 THR A C 1
ATOM 769 O O . THR A 1 97 ? -7.237 -8.298 27.038 1.00 92.25 97 THR A O 1
ATOM 772 N N . GLU A 1 98 ? -8.010 -10.393 26.802 1.00 89.81 98 GLU A N 1
ATOM 773 C CA . GLU A 1 98 ? -9.399 -10.100 27.189 1.00 89.81 98 GLU A CA 1
ATOM 774 C C . GLU A 1 98 ? -9.516 -9.413 28.564 1.00 89.81 98 GLU A C 1
ATOM 776 O O . GLU A 1 98 ? -10.412 -8.609 28.806 1.00 89.81 98 GLU A O 1
ATOM 781 N N . GLY A 1 99 ? -8.567 -9.668 29.471 1.00 88.31 99 GLY A N 1
ATOM 782 C CA . GLY A 1 99 ? -8.555 -9.086 30.814 1.00 88.31 99 GLY A CA 1
ATOM 783 C C . GLY A 1 99 ? -8.112 -7.620 30.901 1.00 88.31 99 GLY A C 1
ATOM 784 O O . GLY A 1 99 ? -8.198 -7.042 31.984 1.00 88.31 99 GLY A O 1
ATOM 785 N N . PHE A 1 100 ? -7.641 -7.004 29.806 1.00 92.06 100 PHE A N 1
ATOM 786 C CA . PHE A 1 100 ? -7.098 -5.635 29.796 1.00 92.06 100 PHE A CA 1
ATOM 787 C C . PHE A 1 100 ? -6.028 -5.409 30.885 1.00 92.06 100 PHE A C 1
ATOM 789 O O . PHE A 1 100 ? -6.087 -4.437 31.639 1.00 92.06 100 PHE A O 1
ATOM 796 N N . PHE A 1 101 ? -5.045 -6.310 30.991 1.00 82.00 101 PHE A N 1
ATOM 797 C CA . PHE A 1 101 ? -3.930 -6.162 31.941 1.00 82.00 101 PHE A CA 1
ATOM 798 C C . PHE A 1 101 ? -2.810 -5.264 31.398 1.00 82.00 101 PHE A C 1
ATOM 800 O O . PHE A 1 101 ? -2.195 -4.526 32.160 1.00 82.00 101 PHE A O 1
ATOM 807 N N . ASN A 1 102 ? -2.599 -5.295 30.078 1.00 84.56 102 ASN A N 1
ATOM 808 C CA . ASN A 1 102 ? -1.717 -4.402 29.330 1.00 84.56 102 ASN A CA 1
ATOM 809 C C . ASN A 1 102 ? -2.522 -3.856 28.152 1.00 84.56 102 ASN A C 1
ATOM 811 O O . ASN A 1 102 ? -2.894 -4.616 27.252 1.00 84.56 102 ASN A O 1
ATOM 815 N N . PHE A 1 103 ? -2.869 -2.575 28.198 1.00 91.62 103 PHE A N 1
ATOM 816 C CA . PHE A 1 103 ? -3.709 -1.948 27.187 1.00 91.62 103 PHE A CA 1
ATOM 817 C C . PHE A 1 103 ? -3.171 -0.584 26.790 1.00 91.62 103 PHE A C 1
ATOM 819 O O . PHE A 1 103 ? -2.640 0.157 27.619 1.00 91.62 103 PHE A O 1
ATOM 826 N N . ASP A 1 104 ? -3.407 -0.243 25.532 1.00 90.19 104 ASP A N 1
ATOM 827 C CA . ASP A 1 104 ? -3.264 1.113 25.041 1.00 90.19 104 ASP A CA 1
ATOM 828 C C . ASP A 1 104 ? -4.554 1.870 25.314 1.00 90.19 104 ASP A C 1
ATOM 830 O O . ASP A 1 104 ? -5.652 1.372 25.053 1.00 90.19 104 ASP A O 1
ATOM 834 N N . GLN A 1 105 ? -4.424 3.080 25.853 1.00 93.12 105 GLN A N 1
ATOM 835 C CA . GLN A 1 105 ? -5.558 3.931 26.176 1.00 93.12 105 GLN A CA 1
ATOM 836 C C . GLN A 1 105 ? -5.479 5.248 25.422 1.00 93.12 105 GLN A C 1
ATOM 838 O O . GLN A 1 105 ? -4.454 5.929 25.438 1.00 93.12 105 GLN A O 1
ATOM 843 N N . PHE A 1 106 ? -6.602 5.641 24.832 1.00 93.31 106 PHE A N 1
ATOM 844 C CA . PHE A 1 106 ? -6.728 6.899 24.114 1.00 93.31 106 PHE A CA 1
ATOM 845 C C . PHE A 1 106 ? -7.998 7.643 24.522 1.00 93.31 106 PHE A C 1
ATOM 847 O O . PHE A 1 106 ? -8.976 7.038 24.960 1.00 93.31 106 PHE A O 1
ATOM 854 N N . GLN A 1 107 ? -7.986 8.968 24.393 1.00 93.88 107 GLN A N 1
ATOM 855 C CA . GLN A 1 107 ? -9.129 9.827 24.692 1.00 93.88 107 GLN A CA 1
ATOM 856 C C . GLN A 1 107 ? -9.409 10.719 23.487 1.00 93.88 107 GLN A C 1
ATOM 858 O O . GLN A 1 107 ? -8.506 11.387 22.988 1.00 93.88 107 GLN A O 1
ATOM 863 N N . SER A 1 108 ? -10.655 10.728 23.018 1.00 92.31 108 SER A N 1
ATOM 864 C CA . SER A 1 108 ? -11.076 11.527 21.863 1.00 92.31 108 SER A CA 1
ATOM 865 C C . SER A 1 108 ? -12.506 12.025 22.037 1.00 92.31 108 SER A C 1
ATOM 867 O O . SER A 1 108 ? -13.342 11.260 22.516 1.00 92.31 108 SER A O 1
ATOM 869 N N . PRO A 1 109 ? -12.839 13.262 21.635 1.00 91.88 109 PRO A N 1
ATOM 870 C CA . PRO A 1 109 ? -14.233 13.686 21.522 1.00 91.88 109 PRO A CA 1
ATOM 871 C C . PRO A 1 109 ? -14.944 13.056 20.312 1.00 91.88 109 PRO A C 1
ATOM 873 O O . PRO A 1 109 ? -16.171 13.047 20.270 1.00 91.88 109 PRO A O 1
ATOM 876 N N . GLU A 1 110 ? -14.189 12.536 19.343 1.00 93.56 110 GLU A N 1
ATOM 877 C CA . GLU A 1 110 ? -14.721 11.883 18.146 1.00 93.56 110 GLU A CA 1
ATOM 878 C C . GLU A 1 110 ? -15.256 10.491 18.480 1.00 93.56 110 GLU A C 1
ATOM 880 O O . GLU A 1 110 ? -14.692 9.818 19.342 1.00 93.56 110 GLU A O 1
ATOM 885 N N . THR A 1 111 ? -16.286 10.030 17.763 1.00 94.94 111 THR A N 1
ATOM 886 C CA . THR A 1 111 ? -16.805 8.649 17.863 1.00 94.94 111 THR A CA 1
ATOM 887 C C . THR A 1 111 ? -16.063 7.658 16.969 1.00 94.94 111 THR A C 1
ATOM 889 O O . THR A 1 111 ? -16.490 6.517 16.808 1.00 94.94 111 THR A O 1
ATOM 892 N N . THR A 1 112 ? -14.976 8.099 16.338 1.00 94.25 112 THR A N 1
ATOM 893 C CA . THR A 1 112 ? -14.115 7.269 15.498 1.00 94.25 112 THR A CA 1
ATOM 894 C C . THR A 1 112 ? -12.687 7.344 16.006 1.00 94.25 112 THR A C 1
ATOM 896 O O . THR A 1 112 ? -12.188 8.427 16.322 1.00 94.25 112 THR A O 1
ATOM 899 N N . TYR A 1 113 ? -12.016 6.198 16.044 1.00 95.00 113 TYR A N 1
ATOM 900 C CA . TYR A 1 113 ? -10.597 6.116 16.358 1.00 95.00 113 TYR A CA 1
ATOM 901 C C . TYR A 1 113 ? -9.897 5.051 15.511 1.00 95.00 113 TYR A C 1
ATOM 903 O O . TYR A 1 113 ? -10.523 4.104 15.035 1.00 95.00 113 TYR A O 1
ATOM 911 N N . ILE A 1 114 ? -8.596 5.242 15.299 1.00 93.31 114 ILE A N 1
ATOM 912 C CA . ILE A 1 114 ? -7.741 4.357 14.512 1.00 93.31 114 ILE A CA 1
ATOM 913 C C . ILE A 1 114 ? -6.537 3.985 15.373 1.00 93.31 114 ILE A C 1
ATOM 915 O O . ILE A 1 114 ? -5.802 4.875 15.802 1.00 93.31 114 ILE A O 1
ATOM 919 N N . TRP A 1 115 ? -6.318 2.686 15.570 1.00 94.00 115 TRP A N 1
ATOM 920 C CA . TRP A 1 115 ? -5.077 2.137 16.113 1.00 94.00 115 TRP A CA 1
ATOM 921 C C . TRP A 1 115 ? -4.169 1.690 14.965 1.00 94.00 115 TRP A C 1
ATOM 923 O O . TRP A 1 115 ? -4.448 0.651 14.363 1.00 94.00 115 TRP A O 1
ATOM 933 N N . PRO A 1 116 ? -3.112 2.449 14.627 1.00 88.94 116 PRO A N 1
ATOM 934 C CA . PRO A 1 116 ? -2.130 2.037 13.634 1.00 88.94 116 PRO A CA 1
ATOM 935 C C . PRO A 1 116 ? -1.004 1.202 14.260 1.00 88.94 116 PRO A C 1
ATOM 937 O O . PRO A 1 116 ? -0.726 1.305 15.452 1.00 88.94 116 PRO A O 1
ATOM 940 N N . GLY A 1 117 ? -0.276 0.458 13.426 1.00 86.06 117 GLY A N 1
ATOM 941 C CA . GLY A 1 117 ? 0.983 -0.188 13.813 1.00 86.06 117 GLY A CA 1
ATOM 942 C C . GLY A 1 117 ? 0.825 -1.431 14.689 1.00 86.06 117 GLY A C 1
ATOM 943 O O . GLY A 1 117 ? 1.749 -1.762 15.424 1.00 86.06 117 GLY A O 1
ATOM 944 N N . LEU A 1 118 ? -0.322 -2.103 14.608 1.00 90.75 118 LEU A N 1
ATOM 945 C CA . LEU A 1 118 ? -0.601 -3.330 15.352 1.00 90.75 118 LEU A CA 1
ATOM 946 C C . LEU A 1 118 ? 0.186 -4.530 14.809 1.00 90.75 118 LEU A C 1
ATOM 948 O O . LEU A 1 118 ? 0.621 -4.538 13.653 1.00 90.75 118 LEU A O 1
ATOM 952 N N . ASP A 1 119 ? 0.337 -5.561 15.634 1.00 89.88 119 ASP A N 1
ATOM 953 C CA . ASP A 1 119 ? 0.914 -6.832 15.209 1.00 89.88 119 ASP A CA 1
ATOM 954 C C . ASP A 1 119 ? -0.057 -7.556 14.274 1.00 89.88 119 ASP A C 1
ATOM 956 O O . ASP A 1 119 ? -1.277 -7.414 14.375 1.00 89.88 119 ASP A O 1
ATOM 960 N N . GLU A 1 120 ? 0.482 -8.290 13.306 1.00 84.00 120 GLU A N 1
ATOM 961 C CA . GLU A 1 120 ? -0.313 -9.067 12.351 1.00 84.00 120 GLU A CA 1
ATOM 962 C C . GLU A 1 120 ? -0.800 -10.380 12.970 1.00 84.00 120 GLU A C 1
ATOM 964 O O . GLU A 1 120 ? -0.177 -10.905 13.894 1.00 84.00 120 GLU A O 1
ATOM 969 N N . GLY A 1 121 ? -1.926 -10.901 12.475 1.00 83.81 121 GLY A N 1
ATOM 970 C CA . GLY A 1 121 ? -2.485 -12.170 12.949 1.00 83.81 121 GLY A CA 1
ATOM 971 C C . GLY A 1 121 ? -2.797 -12.213 14.446 1.00 83.81 121 GLY A C 1
ATOM 972 O O . GLY A 1 121 ? -2.809 -13.289 15.043 1.00 83.81 121 GLY A O 1
ATOM 973 N N . THR A 1 122 ? -2.977 -11.050 15.072 1.00 91.44 122 THR A N 1
ATOM 974 C CA . THR A 1 122 ? -3.132 -10.916 16.519 1.00 91.44 122 THR A CA 1
ATOM 975 C C . THR A 1 122 ? -4.574 -10.563 16.846 1.00 91.44 122 THR A C 1
ATOM 977 O O . THR A 1 122 ? -5.146 -9.634 16.273 1.00 91.44 122 THR A O 1
ATOM 980 N N . GLN A 1 123 ? -5.165 -11.307 17.781 1.00 94.56 123 GLN A N 1
ATOM 981 C CA . GLN A 1 123 ? -6.475 -10.977 18.328 1.00 94.56 123 GLN A CA 1
ATOM 982 C C . GLN A 1 123 ? -6.329 -9.858 19.360 1.00 94.56 123 GLN A C 1
ATOM 984 O O . GLN A 1 123 ? -5.527 -9.941 20.291 1.00 94.56 123 GLN A O 1
ATOM 989 N N . TYR A 1 124 ? -7.132 -8.819 19.190 1.00 96.19 124 TYR A N 1
ATOM 990 C CA . TYR A 1 124 ? -7.248 -7.697 20.099 1.00 96.19 124 TYR A CA 1
ATOM 991 C C . TYR A 1 124 ? -8.664 -7.611 20.660 1.00 96.19 124 TYR A C 1
ATOM 993 O O . TYR A 1 124 ? -9.639 -7.977 20.012 1.00 96.19 124 TYR A O 1
ATOM 1001 N N . PHE A 1 125 ? -8.756 -7.064 21.863 1.00 96.38 125 PHE A N 1
ATOM 1002 C CA . PHE A 1 125 ? -9.985 -6.770 22.575 1.00 96.38 125 PHE A CA 1
ATOM 1003 C C . PHE A 1 125 ? -10.060 -5.266 22.768 1.00 96.38 125 PHE A C 1
ATOM 1005 O O . PHE A 1 125 ? -9.124 -4.659 23.301 1.00 96.38 125 PHE A O 1
ATOM 1012 N N . LEU A 1 126 ? -11.163 -4.658 22.345 1.00 95.81 126 LEU A N 1
ATOM 1013 C CA . LEU A 1 126 ? -11.401 -3.234 22.526 1.00 95.81 126 LEU A CA 1
ATOM 1014 C C . LEU A 1 126 ? -12.645 -2.973 23.357 1.00 95.81 126 LEU A C 1
ATOM 1016 O O . LEU A 1 126 ? -13.607 -3.734 23.340 1.00 95.81 126 LEU A O 1
ATOM 1020 N N . ARG A 1 127 ? -12.619 -1.870 24.099 1.00 95.81 127 ARG A N 1
ATOM 1021 C CA . ARG A 1 127 ? -13.781 -1.363 24.830 1.00 95.81 127 ARG A CA 1
ATOM 1022 C C . ARG A 1 127 ? -13.745 0.150 24.906 1.00 95.81 127 ARG A C 1
ATOM 1024 O O . ARG A 1 127 ? -12.675 0.763 24.894 1.00 95.81 127 ARG A O 1
ATOM 1031 N N . ILE A 1 128 ? -14.924 0.749 25.004 1.00 96.19 128 ILE A N 1
ATOM 1032 C CA . ILE A 1 128 ? -15.099 2.200 24.972 1.00 96.19 128 ILE A CA 1
ATOM 1033 C C . ILE A 1 128 ? -15.976 2.617 26.150 1.00 96.19 128 ILE A C 1
ATOM 1035 O O . ILE A 1 128 ? -16.896 1.896 26.537 1.00 96.19 128 ILE A O 1
ATOM 1039 N N . ARG A 1 129 ? -15.705 3.777 26.749 1.00 95.00 129 ARG A N 1
ATOM 1040 C CA . ARG A 1 129 ? -16.606 4.395 27.733 1.00 95.00 129 ARG A CA 1
ATOM 1041 C C . ARG A 1 129 ? -16.699 5.898 27.558 1.00 95.00 129 ARG A C 1
ATOM 1043 O O . ARG A 1 129 ? -15.829 6.532 26.967 1.00 95.00 129 ARG A O 1
ATOM 1050 N N . ILE A 1 130 ? -17.741 6.472 28.142 1.00 95.38 130 ILE A N 1
ATOM 1051 C CA . ILE A 1 130 ? -17.969 7.916 28.153 1.00 95.38 130 ILE A CA 1
ATOM 1052 C C . ILE A 1 130 ? -17.361 8.539 29.402 1.00 95.38 130 ILE A C 1
ATOM 1054 O O . ILE A 1 130 ? -17.497 8.012 30.511 1.00 95.38 130 ILE A O 1
ATOM 1058 N N . VAL A 1 131 ? -16.756 9.710 29.218 1.00 93.38 131 VAL A N 1
ATOM 1059 C CA . VAL A 1 131 ? -16.319 10.592 30.296 1.00 93.38 131 VAL A CA 1
ATOM 1060 C C . VAL A 1 131 ? -17.004 11.944 30.140 1.00 93.38 131 VAL A C 1
ATOM 1062 O O . VAL A 1 131 ? -17.044 12.530 29.054 1.00 93.38 131 VAL A O 1
ATOM 1065 N N . THR A 1 132 ? -17.571 12.448 31.232 1.00 92.75 132 THR A N 1
ATOM 1066 C CA . THR A 1 132 ? -18.294 13.726 31.250 1.00 92.75 132 THR A CA 1
ATOM 1067 C C . THR A 1 132 ? -17.437 14.859 31.813 1.00 92.75 132 THR A C 1
ATOM 1069 O O . THR A 1 132 ? -16.456 14.636 32.524 1.00 92.75 132 THR A O 1
ATOM 1072 N N . LYS A 1 133 ? -17.832 16.110 31.549 1.00 90.31 133 LYS A N 1
ATOM 1073 C CA . LYS A 1 133 ? -17.151 17.318 32.058 1.00 90.31 133 LYS A CA 1
ATOM 1074 C C . LYS A 1 133 ? -17.199 17.425 33.583 1.00 90.31 133 LYS A C 1
ATOM 1076 O O . LYS A 1 133 ? -16.387 18.135 34.163 1.00 90.31 133 LYS A O 1
ATOM 1081 N N . ASN A 1 134 ? -18.126 16.705 34.215 1.00 88.69 134 ASN A N 1
ATOM 1082 C CA . ASN A 1 134 ? -18.275 16.639 35.666 1.00 88.69 134 ASN A CA 1
ATOM 1083 C C . ASN A 1 134 ? -17.280 15.661 36.322 1.00 88.69 134 ASN A C 1
ATOM 1085 O O . ASN A 1 134 ? -17.269 15.542 37.542 1.00 88.69 134 ASN A O 1
ATOM 1089 N N . GLY A 1 135 ? -16.460 14.948 35.537 1.00 86.62 135 GLY A N 1
ATOM 1090 C CA . GLY A 1 135 ? -15.545 13.919 36.044 1.00 86.62 135 GLY A CA 1
ATOM 1091 C C . GLY A 1 135 ? -16.212 12.563 36.302 1.00 86.62 135 GLY A C 1
ATOM 1092 O O . GLY A 1 135 ? -15.569 11.657 36.835 1.00 86.62 135 GLY A O 1
ATOM 1093 N N . GLU A 1 136 ? -17.480 12.407 35.911 1.00 91.38 136 GLU A N 1
ATOM 1094 C CA . GLU A 1 136 ? -18.177 11.124 35.960 1.00 91.38 136 GLU A CA 1
ATOM 1095 C C . GLU A 1 136 ? -17.781 10.242 34.776 1.00 91.38 136 GLU A C 1
ATOM 1097 O O . GLU A 1 136 ? -17.674 10.726 33.641 1.00 91.38 136 GLU A O 1
ATOM 1102 N N . VAL A 1 137 ? -17.612 8.946 35.041 1.00 93.38 137 VAL A N 1
ATOM 1103 C CA . VAL A 1 137 ? -17.368 7.922 34.019 1.00 93.38 137 VAL A CA 1
ATOM 1104 C C . VAL A 1 137 ? -18.513 6.927 33.963 1.00 93.38 137 VAL A C 1
ATOM 1106 O O . VAL A 1 137 ? -18.984 6.457 35.001 1.00 93.38 137 VAL A O 1
ATOM 1109 N N . GLY A 1 138 ? -18.925 6.595 32.743 1.00 91.69 138 GLY A N 1
ATOM 1110 C CA . GLY A 1 138 ? -19.884 5.526 32.501 1.00 91.69 138 GLY A CA 1
ATOM 1111 C C . GLY A 1 138 ? -19.256 4.135 32.577 1.00 91.69 138 GLY A C 1
ATOM 1112 O O . GLY A 1 138 ? -18.024 4.000 32.652 1.00 91.69 138 GLY A O 1
ATOM 1113 N N . PRO A 1 139 ? -20.093 3.087 32.542 1.00 93.50 139 PRO A N 1
ATOM 1114 C CA . PRO A 1 139 ? -19.621 1.722 32.364 1.00 93.50 139 PRO A CA 1
ATOM 1115 C C . PRO A 1 139 ? -18.882 1.573 31.032 1.00 93.50 139 PRO A C 1
ATOM 1117 O O . PRO A 1 139 ? -19.168 2.267 30.055 1.00 93.50 139 PRO A O 1
ATOM 1120 N N . TRP A 1 140 ? -17.926 0.645 31.007 1.00 94.44 140 TRP A N 1
ATOM 1121 C CA . TRP A 1 140 ? -17.344 0.176 29.754 1.00 94.44 140 TRP A CA 1
ATOM 1122 C C . TRP A 1 140 ? -18.420 -0.493 28.895 1.00 94.44 140 TRP A C 1
ATOM 1124 O O . TRP A 1 140 ? -19.339 -1.121 29.432 1.00 94.44 140 TRP A O 1
ATOM 1134 N N . SER A 1 141 ? -18.295 -0.369 27.572 1.00 95.19 141 SER A N 1
ATOM 1135 C CA . SER A 1 141 ? -18.957 -1.275 26.633 1.00 95.19 141 SER A CA 1
ATOM 1136 C C . SER A 1 141 ? -18.584 -2.725 26.950 1.00 95.19 141 SER A C 1
ATOM 1138 O O . SER A 1 141 ? -17.611 -2.981 27.673 1.00 95.19 141 SER A O 1
ATOM 1140 N N . ASP A 1 142 ? -19.332 -3.678 26.395 1.00 93.94 142 ASP A N 1
ATOM 1141 C CA . ASP A 1 142 ? -18.795 -5.036 26.346 1.00 93.94 142 ASP A CA 1
ATOM 1142 C C . ASP A 1 142 ? -17.536 -5.034 25.459 1.00 93.94 142 ASP A C 1
ATOM 1144 O O . ASP A 1 142 ? -17.291 -4.086 24.697 1.00 93.94 142 ASP A O 1
ATOM 1148 N N . ALA A 1 143 ? -16.661 -6.013 25.680 1.00 93.69 143 ALA A N 1
ATOM 1149 C CA . ALA A 1 143 ? -15.427 -6.110 24.919 1.00 93.69 143 ALA A CA 1
ATOM 1150 C C . ALA A 1 143 ? -15.749 -6.645 23.522 1.00 93.69 143 ALA A C 1
ATOM 1152 O O . ALA A 1 143 ? -16.350 -7.708 23.403 1.00 93.69 143 ALA A O 1
ATOM 1153 N N . GLU A 1 144 ? -15.322 -5.918 22.494 1.00 94.69 144 GLU A N 1
ATOM 1154 C CA . GLU A 1 144 ? -15.357 -6.395 21.114 1.00 94.69 144 GLU A CA 1
ATOM 1155 C C . GLU A 1 144 ? -14.022 -7.055 20.797 1.00 94.69 144 GLU A C 1
ATOM 1157 O O . GLU A 1 144 ? -12.964 -6.451 21.017 1.00 94.69 144 GLU A O 1
ATOM 1162 N N . ASP A 1 145 ? -14.061 -8.276 20.277 1.00 94.00 145 ASP A N 1
ATOM 1163 C CA . ASP A 1 145 ? -12.876 -8.956 19.785 1.00 94.00 145 ASP A CA 1
ATOM 1164 C C . ASP A 1 145 ? -12.711 -8.751 18.275 1.00 94.00 145 ASP A C 1
ATOM 1166 O O . ASP A 1 145 ? -13.652 -8.799 17.485 1.00 94.00 145 ASP A O 1
ATOM 1170 N N . VAL A 1 146 ? -11.481 -8.466 17.869 1.00 93.44 146 VAL A N 1
ATOM 1171 C CA . VAL A 1 146 ? -11.113 -8.171 16.485 1.00 93.44 146 VAL A CA 1
ATOM 1172 C C . VAL A 1 146 ? -9.727 -8.725 16.221 1.00 93.44 146 VAL A C 1
ATOM 1174 O O . VAL A 1 146 ? -8.807 -8.516 17.004 1.00 93.44 146 VAL A O 1
ATOM 1177 N N . SER A 1 147 ? -9.555 -9.426 15.108 1.00 91.69 147 SER A N 1
ATOM 1178 C CA . SER A 1 147 ? -8.254 -9.984 14.735 1.00 91.69 147 SER A CA 1
ATOM 1179 C C . SER A 1 147 ? -7.664 -9.193 13.586 1.00 91.69 147 SER A C 1
ATOM 1181 O O . SER A 1 147 ? -8.322 -9.012 12.563 1.00 91.69 147 SER A O 1
ATOM 1183 N N . THR A 1 148 ? -6.426 -8.723 13.740 1.00 88.38 148 THR A N 1
ATOM 1184 C CA . THR A 1 148 ? -5.678 -8.215 12.592 1.00 88.38 148 THR A CA 1
ATOM 1185 C C . THR A 1 148 ? -5.388 -9.377 11.641 1.00 88.38 148 THR A C 1
ATOM 1187 O O . THR A 1 148 ? -5.071 -10.482 12.088 1.00 88.38 148 THR A O 1
ATOM 1190 N N . PRO A 1 149 ? -5.476 -9.163 10.322 1.00 76.62 149 PRO A N 1
ATOM 1191 C CA . PRO A 1 149 ? -5.160 -10.205 9.359 1.00 76.62 149 PRO A CA 1
ATOM 1192 C C . PRO A 1 149 ? -3.681 -10.590 9.451 1.00 76.62 149 PRO A C 1
ATOM 1194 O O . PRO A 1 149 ? -2.820 -9.750 9.741 1.00 76.62 149 PRO A O 1
ATOM 1197 N N . PHE A 1 150 ? -3.373 -11.853 9.161 1.00 70.62 150 PHE A N 1
ATOM 1198 C CA . PHE A 1 150 ? -2.000 -12.276 8.899 1.00 70.62 150 PHE A CA 1
ATOM 1199 C C . PHE A 1 150 ? -1.562 -11.737 7.545 1.00 70.62 150 PHE A C 1
ATOM 1201 O O . PHE A 1 150 ? -2.111 -12.137 6.531 1.00 70.62 150 PHE A O 1
ATOM 1208 N N . SER A 1 151 ? -0.525 -10.908 7.482 1.00 62.56 151 SER A N 1
ATOM 1209 C CA . SER A 1 151 ? 0.085 -10.611 6.188 1.00 62.56 151 SER A CA 1
ATOM 1210 C C . SER A 1 151 ? 1.187 -11.612 5.901 1.00 62.56 151 SER A C 1
ATOM 1212 O O . SER A 1 151 ? 2.314 -11.456 6.359 1.00 62.56 151 SER A O 1
ATOM 1214 N N . GLN A 1 152 ? 0.907 -12.596 5.056 1.00 56.72 152 GLN A N 1
ATOM 1215 C CA . GLN A 1 152 ? 1.992 -13.315 4.407 1.00 56.72 152 GLN A CA 1
ATOM 1216 C C . GLN A 1 152 ? 2.484 -12.484 3.223 1.00 56.72 152 GLN A C 1
ATOM 1218 O O . GLN A 1 152 ? 1.847 -12.477 2.176 1.00 56.72 152 GLN A O 1
ATOM 1223 N N . SER A 1 153 ? 3.603 -11.774 3.394 1.00 55.31 153 SER A N 1
ATOM 1224 C CA . SER A 1 153 ? 4.275 -11.117 2.275 1.00 55.31 153 SER A CA 1
ATOM 1225 C C . SER A 1 153 ? 5.047 -12.156 1.470 1.00 55.31 153 SER A C 1
ATOM 1227 O O . SER A 1 153 ? 6.080 -12.673 1.897 1.00 55.31 153 SER A O 1
ATOM 1229 N N . TYR A 1 154 ? 4.533 -12.493 0.291 1.00 55.56 154 TYR A N 1
ATOM 1230 C CA . TYR A 1 154 ? 5.253 -13.361 -0.630 1.00 55.56 154 TYR A CA 1
ATOM 1231 C C . TYR A 1 154 ? 6.052 -12.518 -1.618 1.00 55.56 154 TYR A C 1
ATOM 1233 O O . TYR A 1 154 ? 5.507 -12.017 -2.593 1.00 55.56 154 TYR A O 1
ATOM 1241 N N . GLY A 1 155 ? 7.340 -12.337 -1.315 1.00 57.91 155 GLY A N 1
ATOM 1242 C CA . GLY A 1 155 ? 8.310 -11.692 -2.192 1.00 57.91 155 GLY A CA 1
ATOM 1243 C C . GLY A 1 155 ? 8.850 -12.673 -3.224 1.00 57.91 155 GLY A C 1
ATOM 1244 O O . GLY A 1 155 ? 9.773 -13.428 -2.920 1.00 57.91 155 GLY A O 1
ATOM 1245 N N . LEU A 1 156 ? 8.317 -12.657 -4.445 1.00 60.22 156 LEU A N 1
ATOM 1246 C CA . LEU A 1 156 ? 8.961 -13.347 -5.565 1.00 60.22 156 LEU A CA 1
ATOM 1247 C C . LEU A 1 156 ? 10.126 -12.503 -6.070 1.00 60.22 156 LEU A C 1
ATOM 1249 O O . LEU A 1 156 ? 9.918 -11.595 -6.865 1.00 60.22 156 LEU A O 1
ATOM 1253 N N . TYR A 1 157 ? 11.336 -12.813 -5.606 1.00 65.88 157 TYR A N 1
ATOM 1254 C CA . TYR A 1 157 ? 12.571 -12.361 -6.239 1.00 65.88 157 TYR A CA 1
ATOM 1255 C C . TYR A 1 157 ? 13.080 -13.462 -7.165 1.00 65.88 157 TYR A C 1
ATOM 1257 O O . TYR A 1 157 ? 13.609 -14.471 -6.699 1.00 65.88 157 TYR A O 1
ATOM 1265 N N . ASP A 1 158 ? 12.927 -13.284 -8.475 1.00 67.44 158 ASP A N 1
ATOM 1266 C CA . ASP A 1 158 ? 13.415 -14.265 -9.453 1.00 67.44 158 ASP A CA 1
ATOM 1267 C C . ASP A 1 158 ? 14.825 -13.944 -9.985 1.00 67.44 158 ASP A C 1
ATOM 1269 O O . ASP A 1 158 ? 15.404 -14.739 -10.725 1.00 67.44 158 ASP A O 1
ATOM 1273 N N . GLY A 1 159 ? 15.389 -12.786 -9.606 1.00 72.25 159 GLY A N 1
ATOM 1274 C CA . GLY A 1 159 ? 16.699 -12.307 -10.060 1.00 72.25 159 GLY A CA 1
ATOM 1275 C C . GLY A 1 159 ? 16.807 -12.122 -11.574 1.00 72.25 159 GLY A C 1
ATOM 1276 O O . GLY A 1 159 ? 17.916 -12.062 -12.110 1.00 72.25 159 GLY A O 1
ATOM 1277 N N . SER A 1 160 ? 15.677 -12.088 -12.281 1.00 73.62 160 SER A N 1
ATOM 1278 C CA . SER A 1 160 ? 15.679 -12.055 -13.729 1.00 73.62 160 SER A CA 1
ATOM 1279 C C . SER A 1 160 ? 15.910 -10.652 -14.263 1.00 73.62 160 SER A C 1
ATOM 1281 O O . SER A 1 160 ? 15.246 -9.684 -13.895 1.00 73.62 160 SER A O 1
ATOM 1283 N N . GLU A 1 161 ? 16.850 -10.562 -15.198 1.00 83.69 161 GLU A N 1
ATOM 1284 C CA . GLU A 1 161 ? 17.060 -9.355 -15.974 1.00 83.69 161 GLU A CA 1
ATOM 1285 C C . GLU A 1 161 ? 16.536 -9.565 -17.398 1.00 83.69 161 GLU A C 1
ATOM 1287 O O . GLU A 1 161 ? 16.873 -10.552 -18.055 1.00 83.69 161 GLU A O 1
ATOM 1292 N N . SER A 1 162 ? 15.755 -8.615 -17.909 1.00 85.06 162 SER A N 1
ATOM 1293 C CA . SER A 1 162 ? 15.381 -8.553 -19.327 1.00 85.06 162 SER A CA 1
ATOM 1294 C C . SER A 1 162 ? 15.882 -7.248 -19.930 1.00 85.06 162 SER A C 1
ATOM 1296 O O . SER A 1 162 ? 16.056 -6.246 -19.238 1.00 85.06 162 SER A O 1
ATOM 1298 N N . THR A 1 163 ? 16.194 -7.236 -21.223 1.00 89.38 163 THR A N 1
ATOM 1299 C CA . THR A 1 163 ? 16.544 -6.007 -21.942 1.00 89.38 163 THR A CA 1
ATOM 1300 C C . THR A 1 163 ? 15.827 -5.999 -23.275 1.00 89.38 163 THR A C 1
ATOM 1302 O O . THR A 1 163 ? 16.084 -6.850 -24.123 1.00 89.38 163 THR A O 1
ATOM 1305 N N . THR A 1 164 ? 14.960 -5.010 -23.462 1.00 91.81 164 THR A N 1
ATOM 1306 C CA . THR A 1 164 ? 14.094 -4.894 -24.632 1.00 91.81 164 THR A CA 1
ATOM 1307 C C . THR A 1 164 ? 14.292 -3.537 -25.287 1.00 91.81 164 THR A C 1
ATOM 1309 O O . THR A 1 164 ? 14.370 -2.505 -24.618 1.00 91.81 164 THR A O 1
ATOM 1312 N N . ARG A 1 165 ? 14.373 -3.535 -26.620 1.00 90.62 165 ARG A N 1
ATOM 1313 C CA . ARG A 1 165 ? 14.340 -2.308 -27.415 1.00 90.62 165 ARG A CA 1
ATOM 1314 C C . ARG A 1 165 ? 12.885 -1.960 -27.711 1.00 90.62 165 ARG A C 1
ATOM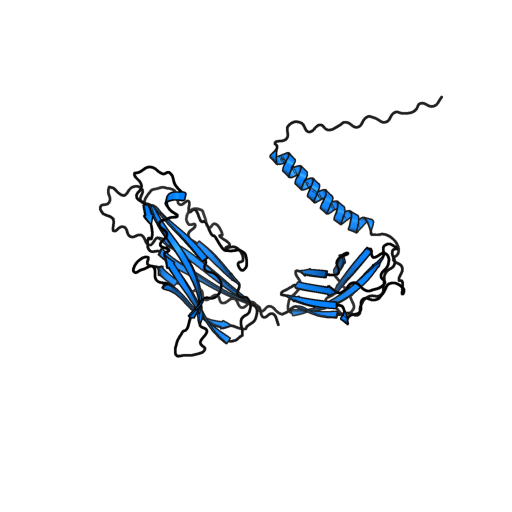 1316 O O . ARG A 1 165 ? 12.208 -2.709 -28.407 1.00 90.62 165 ARG A O 1
ATOM 1323 N N . VAL A 1 166 ? 12.426 -0.826 -27.202 1.00 89.69 166 VAL A N 1
ATOM 1324 C CA . VAL A 1 166 ? 11.121 -0.246 -27.518 1.00 89.69 166 VAL A CA 1
ATOM 1325 C C . VAL A 1 166 ? 11.326 0.692 -28.697 1.00 89.69 166 VAL A C 1
ATOM 1327 O O . VAL A 1 166 ? 12.052 1.683 -28.583 1.00 89.69 166 VAL A O 1
ATOM 1330 N N . SER A 1 167 ? 10.758 0.344 -29.851 1.00 88.38 167 SER A N 1
ATOM 1331 C CA . SER A 1 167 ? 10.989 1.114 -31.070 1.00 88.38 167 SER A CA 1
ATOM 1332 C C . SER A 1 167 ? 9.972 2.234 -31.241 1.00 88.38 167 SER A C 1
ATOM 1334 O O . SER A 1 167 ? 8.781 2.044 -31.000 1.00 88.38 167 SER A O 1
ATOM 1336 N N . ALA A 1 168 ? 10.452 3.376 -31.725 1.00 83.62 168 ALA A N 1
ATOM 1337 C CA . ALA A 1 168 ? 9.614 4.464 -32.201 1.00 83.62 168 ALA A CA 1
ATOM 1338 C C . ALA A 1 168 ? 9.079 4.232 -33.632 1.00 83.62 168 ALA A C 1
ATOM 1340 O O . ALA A 1 168 ? 8.271 4.993 -34.165 1.00 83.62 168 ALA A O 1
ATOM 1341 N N . LYS A 1 169 ? 9.547 3.175 -34.309 1.00 81.38 169 LYS A N 1
ATOM 1342 C CA . LYS A 1 169 ? 9.160 2.862 -35.690 1.00 81.38 169 LYS A CA 1
ATOM 1343 C C . LYS A 1 169 ? 7.759 2.248 -35.739 1.00 81.38 169 LYS A C 1
ATOM 1345 O O . LYS A 1 169 ? 7.298 1.637 -34.782 1.00 81.38 169 LYS A O 1
ATOM 1350 N N . ASN A 1 170 ? 7.102 2.359 -36.895 1.00 80.00 170 ASN A N 1
ATOM 1351 C CA . ASN A 1 170 ? 5.803 1.734 -37.179 1.00 80.00 170 ASN A CA 1
ATOM 1352 C C . ASN A 1 170 ? 4.674 2.154 -36.218 1.00 80.00 170 ASN A C 1
ATOM 1354 O O . ASN A 1 170 ? 3.943 1.304 -35.717 1.00 80.00 170 ASN A O 1
ATOM 1358 N N . ASN A 1 171 ? 4.505 3.464 -36.004 1.00 82.19 171 ASN A N 1
ATOM 1359 C CA . ASN A 1 171 ? 3.415 4.027 -35.195 1.00 82.19 171 ASN A CA 1
ATOM 1360 C C . ASN A 1 171 ? 3.488 3.663 -33.698 1.00 82.19 171 ASN A C 1
ATOM 1362 O O . ASN A 1 171 ? 2.454 3.486 -33.056 1.00 82.19 171 ASN A O 1
ATOM 1366 N N . ASN A 1 172 ? 4.703 3.566 -33.143 1.00 83.56 172 ASN A N 1
ATOM 1367 C CA . ASN A 1 172 ? 4.941 3.401 -31.705 1.00 83.56 172 ASN A CA 1
ATOM 1368 C C . ASN A 1 172 ? 4.151 2.236 -31.069 1.00 83.56 172 ASN A C 1
ATOM 1370 O O . ASN A 1 172 ? 3.330 2.460 -30.166 1.00 83.56 172 ASN A O 1
ATOM 1374 N N . PRO A 1 173 ? 4.343 0.989 -31.540 1.00 91.56 173 PRO A N 1
ATOM 1375 C CA . PRO A 1 173 ? 3.588 -0.141 -31.030 1.00 91.56 173 PRO A CA 1
ATOM 1376 C C . PRO A 1 173 ? 3.948 -0.429 -29.569 1.00 91.56 173 PRO A C 1
ATOM 1378 O O . PRO A 1 173 ? 5.097 -0.289 -29.142 1.00 91.56 173 PRO A O 1
ATOM 1381 N N . TRP A 1 174 ? 2.958 -0.897 -28.812 1.00 93.50 174 TRP A N 1
ATOM 1382 C CA . TRP A 1 174 ? 3.202 -1.491 -27.503 1.00 93.50 174 TRP A CA 1
ATOM 1383 C C . TRP A 1 174 ? 4.080 -2.728 -27.664 1.00 93.50 174 TRP A C 1
ATOM 1385 O O . TRP A 1 174 ? 3.751 -3.648 -28.410 1.00 93.50 174 TRP A O 1
ATOM 1395 N N . THR A 1 175 ? 5.218 -2.721 -26.980 1.00 94.56 175 THR A N 1
ATOM 1396 C CA . THR A 1 175 ? 6.212 -3.789 -27.018 1.00 94.56 175 THR A CA 1
ATOM 1397 C C . THR A 1 175 ? 6.261 -4.460 -25.645 1.00 94.56 175 THR A C 1
ATOM 1399 O O . THR A 1 175 ? 6.474 -3.753 -24.656 1.00 94.56 175 THR A O 1
ATOM 1402 N N . PRO A 1 176 ? 6.095 -5.792 -25.547 1.00 92.88 176 PRO A N 1
ATOM 1403 C CA . PRO A 1 176 ? 6.317 -6.520 -24.301 1.00 92.88 176 PRO A CA 1
ATOM 1404 C C . PRO A 1 176 ? 7.769 -6.367 -23.834 1.00 92.88 176 PRO A C 1
ATOM 1406 O O . PRO A 1 176 ? 8.708 -6.714 -24.549 1.00 92.88 176 PRO A O 1
ATOM 1409 N N . ILE A 1 177 ? 7.960 -5.823 -22.636 1.00 90.88 177 ILE A N 1
ATOM 1410 C CA . ILE A 1 177 ? 9.275 -5.619 -22.005 1.00 90.88 177 ILE A CA 1
ATOM 1411 C C . ILE A 1 177 ? 9.576 -6.754 -21.025 1.00 90.88 177 ILE A C 1
ATOM 1413 O O . ILE A 1 177 ? 10.724 -7.182 -20.876 1.00 90.88 177 ILE A O 1
ATOM 1417 N N . PHE A 1 178 ? 8.533 -7.225 -20.354 1.00 88.06 178 PHE A N 1
ATOM 1418 C CA . PHE A 1 178 ? 8.584 -8.246 -19.324 1.00 88.06 178 PHE A CA 1
ATOM 1419 C C . PHE A 1 178 ? 7.277 -9.030 -19.353 1.00 88.06 178 PHE A C 1
ATOM 1421 O O . PHE A 1 178 ? 6.222 -8.424 -19.533 1.00 88.06 178 PHE A O 1
ATOM 1428 N N . ASP A 1 179 ? 7.355 -10.347 -19.193 1.00 88.19 179 ASP A N 1
ATOM 1429 C CA . ASP A 1 179 ? 6.203 -11.245 -19.168 1.00 88.19 179 ASP A CA 1
ATOM 1430 C C . ASP A 1 179 ? 6.503 -12.423 -18.237 1.00 88.19 179 ASP A C 1
ATOM 1432 O O . ASP A 1 179 ? 7.561 -13.055 -18.364 1.00 88.19 179 ASP A O 1
ATOM 1436 N N . ARG A 1 180 ? 5.617 -12.674 -17.274 1.00 83.75 180 ARG A N 1
ATOM 1437 C CA . ARG A 1 180 ? 5.772 -13.711 -16.254 1.00 83.75 180 ARG A CA 1
ATOM 1438 C C . ARG A 1 180 ? 4.437 -14.275 -15.826 1.00 83.75 180 ARG A C 1
ATOM 1440 O O . ARG A 1 180 ? 3.539 -13.524 -15.464 1.00 83.75 180 ARG A O 1
ATOM 1447 N N . ASP A 1 181 ? 4.392 -15.591 -15.719 1.00 84.88 181 ASP A N 1
ATOM 1448 C CA . ASP A 1 181 ? 3.337 -16.277 -14.989 1.00 84.88 181 ASP A CA 1
ATOM 1449 C C . ASP A 1 181 ? 3.700 -16.350 -13.500 1.00 84.88 181 ASP A C 1
ATOM 1451 O O . ASP A 1 181 ? 4.866 -16.545 -13.140 1.00 84.88 181 ASP A O 1
ATOM 1455 N N . TYR A 1 182 ? 2.709 -16.180 -12.632 1.00 78.00 182 TYR A N 1
ATOM 1456 C CA . TYR A 1 182 ? 2.837 -16.356 -11.191 1.00 78.00 182 TYR A CA 1
ATOM 1457 C C . TYR A 1 182 ? 1.509 -16.844 -10.593 1.00 78.00 182 TYR A C 1
ATOM 1459 O O . TYR A 1 182 ? 0.435 -16.544 -11.110 1.00 78.00 182 TYR A O 1
ATOM 1467 N N . THR A 1 183 ? 1.578 -17.589 -9.492 1.00 82.81 183 THR A N 1
ATOM 1468 C CA . THR A 1 183 ? 0.393 -18.048 -8.756 1.00 82.81 183 THR A CA 1
ATOM 1469 C C . THR A 1 183 ? 0.141 -17.101 -7.587 1.00 82.81 183 THR A C 1
ATOM 1471 O O . THR A 1 183 ? 0.913 -17.090 -6.628 1.00 82.81 183 THR A O 1
ATOM 1474 N N . ALA A 1 184 ? -0.919 -16.302 -7.674 1.00 80.69 184 ALA A N 1
ATOM 1475 C CA . ALA A 1 184 ? -1.362 -15.419 -6.610 1.00 80.69 184 ALA A CA 1
ATOM 1476 C C . ALA A 1 184 ? -1.963 -16.221 -5.456 1.00 80.69 184 ALA A C 1
ATOM 1478 O O . ALA A 1 184 ? -2.759 -17.143 -5.663 1.00 80.69 184 ALA A O 1
ATOM 1479 N N . ILE A 1 185 ? -1.663 -15.813 -4.228 1.00 76.88 185 ILE A N 1
ATOM 1480 C CA . ILE A 1 185 ? -2.309 -16.358 -3.027 1.00 76.88 185 ILE A CA 1
ATOM 1481 C C . ILE A 1 185 ? -3.688 -15.721 -2.779 1.00 76.88 185 ILE A C 1
ATOM 1483 O O . ILE A 1 185 ? -4.523 -16.306 -2.092 1.00 76.88 185 ILE A O 1
ATOM 1487 N N . GLY A 1 186 ? -3.948 -14.552 -3.375 1.00 76.88 186 GLY A N 1
ATOM 1488 C CA . GLY A 1 186 ? -5.150 -13.739 -3.176 1.00 76.88 186 GLY A CA 1
ATOM 1489 C C . GLY A 1 186 ? -4.968 -12.614 -2.146 1.00 76.88 186 GLY A C 1
ATOM 1490 O O . GLY A 1 186 ? -3.970 -12.545 -1.433 1.00 76.88 186 GLY A O 1
ATOM 1491 N N . GLY A 1 187 ? -5.935 -11.696 -2.070 1.00 77.62 187 GLY A N 1
ATOM 1492 C CA . GLY A 1 187 ? -5.910 -10.549 -1.153 1.00 77.62 187 GLY A CA 1
ATOM 1493 C C . GLY A 1 187 ? -5.474 -9.244 -1.824 1.00 77.62 187 GLY A C 1
ATOM 1494 O O . GLY A 1 187 ? -5.828 -8.976 -2.969 1.00 77.62 187 GLY A O 1
ATOM 1495 N N . LYS A 1 188 ? -4.752 -8.375 -1.109 1.00 76.88 188 LYS A N 1
ATOM 1496 C CA . LYS A 1 188 ? -4.230 -7.115 -1.670 1.00 76.88 188 LYS A CA 1
ATOM 1497 C C . LYS A 1 188 ? -2.843 -7.361 -2.252 1.00 76.88 188 LYS A C 1
ATOM 1499 O O . LYS A 1 188 ? -1.971 -7.840 -1.537 1.00 76.88 188 LYS A O 1
ATOM 1504 N N . ALA A 1 189 ? -2.625 -6.983 -3.507 1.00 73.44 189 ALA A N 1
ATOM 1505 C CA . ALA A 1 189 ? -1.350 -7.184 -4.187 1.00 73.44 189 ALA A CA 1
ATOM 1506 C C . ALA A 1 189 ? -0.692 -5.854 -4.575 1.00 73.44 189 ALA A C 1
ATOM 1508 O O . ALA A 1 189 ? -1.350 -4.874 -4.934 1.00 73.44 189 ALA A O 1
ATOM 1509 N N . TYR A 1 190 ? 0.633 -5.840 -4.520 1.00 76.19 190 TYR A N 1
ATOM 1510 C CA . TYR A 1 190 ? 1.488 -4.764 -4.990 1.00 76.19 190 TYR A CA 1
ATOM 1511 C C . TYR A 1 190 ? 2.576 -5.371 -5.863 1.00 76.19 190 TYR A C 1
ATOM 1513 O O . TYR A 1 190 ? 3.155 -6.397 -5.514 1.00 76.19 190 TYR A O 1
ATOM 1521 N N . TYR A 1 191 ? 2.905 -4.711 -6.965 1.00 74.25 191 TYR A N 1
ATOM 1522 C CA . TYR A 1 191 ? 4.051 -5.097 -7.779 1.00 74.25 191 TYR A CA 1
ATOM 1523 C C . TYR A 1 191 ? 5.084 -3.997 -7.767 1.00 74.25 191 TYR A C 1
ATOM 1525 O O . TYR A 1 191 ? 4.738 -2.819 -7.867 1.00 74.25 191 TYR A O 1
ATOM 1533 N N . ALA A 1 192 ? 6.347 -4.397 -7.692 1.00 76.19 192 ALA A N 1
ATOM 1534 C CA . ALA A 1 192 ? 7.480 -3.519 -7.852 1.00 76.19 192 ALA A CA 1
ATOM 1535 C C . ALA A 1 192 ? 8.418 -4.033 -8.950 1.00 76.19 192 ALA A C 1
ATOM 1537 O O . ALA A 1 192 ? 8.768 -5.211 -8.980 1.00 76.19 192 ALA A O 1
ATOM 1538 N N . ILE A 1 193 ? 8.852 -3.142 -9.841 1.00 77.81 193 ILE A N 1
ATOM 1539 C CA . ILE A 1 193 ? 9.904 -3.426 -10.823 1.00 77.81 193 ILE A CA 1
ATOM 1540 C C . ILE A 1 193 ? 11.037 -2.431 -10.665 1.00 77.81 193 ILE A C 1
ATOM 1542 O O . ILE A 1 193 ? 10.820 -1.222 -10.737 1.00 77.81 193 ILE A O 1
ATOM 1546 N N . ASP A 1 194 ? 12.253 -2.958 -10.579 1.00 81.31 194 ASP A N 1
ATOM 1547 C CA . ASP A 1 194 ? 13.467 -2.196 -10.818 1.00 81.31 194 ASP A CA 1
ATOM 1548 C C . ASP A 1 194 ? 13.761 -2.166 -12.314 1.00 81.31 194 ASP A C 1
ATOM 1550 O O . ASP A 1 194 ? 13.976 -3.204 -12.951 1.00 81.31 194 ASP A O 1
ATOM 1554 N N . PHE A 1 195 ? 13.806 -0.965 -12.877 1.00 80.12 195 PHE A N 1
ATOM 1555 C CA . PHE A 1 195 ? 14.038 -0.752 -14.296 1.00 80.12 195 PHE A CA 1
ATOM 1556 C C . PHE A 1 195 ? 15.165 0.246 -14.555 1.00 80.12 195 PHE A C 1
ATOM 1558 O O . PHE A 1 195 ? 15.543 1.066 -13.715 1.00 80.12 195 PHE A O 1
ATOM 1565 N N . GLU A 1 196 ? 15.701 0.181 -15.767 1.00 83.69 196 GLU A N 1
ATOM 1566 C CA . GLU A 1 196 ? 16.669 1.112 -16.315 1.00 83.69 196 GLU A CA 1
ATOM 1567 C C . GLU A 1 196 ? 16.265 1.486 -17.748 1.00 83.69 196 GLU A C 1
ATOM 1569 O O . GLU A 1 196 ? 16.230 0.620 -18.618 1.00 83.69 196 GLU A O 1
ATOM 1574 N N . VAL A 1 197 ? 15.966 2.763 -18.011 1.00 80.69 197 VAL A N 1
ATOM 1575 C CA . VAL A 1 197 ? 15.612 3.255 -19.360 1.00 80.69 197 VAL A CA 1
ATOM 1576 C C . VAL A 1 197 ? 16.765 4.071 -19.932 1.00 80.69 197 VAL A C 1
ATOM 1578 O O . VAL A 1 197 ? 17.347 4.925 -19.257 1.00 80.69 197 VAL A O 1
ATOM 1581 N N . LYS A 1 198 ? 17.109 3.812 -21.195 1.00 82.06 198 LYS A N 1
ATOM 1582 C CA . LYS A 1 198 ? 18.127 4.554 -21.948 1.00 82.06 198 LYS A CA 1
ATOM 1583 C C . LYS A 1 198 ? 17.641 4.832 -23.355 1.00 82.06 198 LY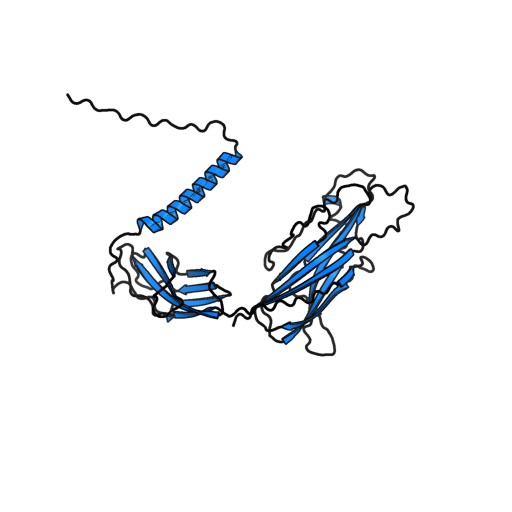S A C 1
ATOM 1585 O O . LYS A 1 198 ? 16.907 4.034 -23.916 1.00 82.06 198 LYS A O 1
ATOM 1590 N N . VAL A 1 199 ? 18.153 5.891 -23.966 1.00 78.75 199 VAL A N 1
ATOM 1591 C CA . VAL A 1 199 ? 18.038 6.067 -25.414 1.00 78.75 199 VAL A CA 1
ATOM 1592 C C . VAL A 1 199 ? 18.867 4.992 -26.129 1.00 78.75 199 VAL A C 1
ATOM 1594 O O . VAL A 1 199 ? 20.048 4.798 -25.817 1.00 78.75 199 VAL A O 1
ATOM 1597 N N . ALA A 1 200 ? 18.254 4.291 -27.080 1.00 78.69 200 ALA A N 1
ATOM 1598 C CA . ALA A 1 200 ? 18.937 3.430 -28.033 1.00 78.69 200 ALA A CA 1
ATOM 1599 C C . ALA A 1 200 ? 19.552 4.319 -29.118 1.00 78.69 200 ALA A C 1
ATOM 1601 O O . ALA A 1 200 ? 18.900 4.661 -30.100 1.00 78.69 200 ALA A O 1
ATOM 1602 N N . ARG A 1 201 ? 20.807 4.714 -28.895 1.00 69.88 201 ARG A N 1
ATOM 1603 C CA . ARG A 1 201 ? 21.522 5.634 -29.783 1.00 69.88 201 ARG A CA 1
ATOM 1604 C C . ARG A 1 201 ? 21.544 5.116 -31.216 1.00 69.88 201 ARG A C 1
ATOM 1606 O O . ARG A 1 201 ? 22.049 4.015 -31.449 1.00 69.88 201 ARG A O 1
ATOM 1613 N N . ASP A 1 202 ? 21.066 5.924 -32.155 1.00 64.06 202 ASP A N 1
ATOM 1614 C CA . ASP A 1 202 ? 21.128 5.630 -33.586 1.00 64.06 202 ASP A CA 1
ATOM 1615 C C . ASP A 1 202 ? 22.021 6.676 -34.261 1.00 64.06 202 ASP A C 1
ATOM 1617 O O . ASP A 1 202 ? 21.571 7.658 -34.846 1.00 64.06 202 ASP A O 1
ATOM 1621 N N . TRP A 1 203 ? 23.341 6.476 -34.160 1.00 59.75 203 TRP A N 1
ATOM 1622 C CA . TRP A 1 203 ? 24.351 7.384 -34.725 1.00 59.75 203 TRP A CA 1
ATOM 1623 C C . TRP A 1 203 ? 24.406 7.374 -36.263 1.00 59.75 203 TRP A C 1
ATOM 1625 O O . TRP A 1 203 ? 25.405 7.804 -36.843 1.00 59.75 203 TRP A O 1
ATOM 1635 N N . SER A 1 204 ? 23.363 6.906 -36.956 1.00 55.69 204 SER A N 1
ATOM 1636 C CA . SER A 1 204 ? 23.308 6.882 -38.420 1.00 55.69 204 SER A CA 1
ATOM 1637 C C . SER A 1 204 ? 23.333 8.279 -39.062 1.00 55.69 204 SER A C 1
ATOM 1639 O O . SER A 1 204 ? 23.495 8.392 -40.277 1.00 55.69 204 SER A O 1
ATOM 1641 N N . PHE A 1 205 ? 23.231 9.358 -38.279 1.00 52.22 205 PHE A N 1
ATOM 1642 C CA . PHE A 1 205 ? 23.432 10.733 -38.739 1.00 52.22 205 PHE A CA 1
ATOM 1643 C C . PHE A 1 205 ? 24.929 11.058 -38.934 1.00 52.22 205 PHE A C 1
ATOM 1645 O O . PHE A 1 205 ? 25.592 11.640 -38.080 1.00 52.22 205 PHE A O 1
ATOM 1652 N N . SER A 1 206 ? 25.441 10.613 -40.085 1.00 48.91 206 SER A N 1
ATOM 1653 C CA . SER A 1 206 ? 26.565 11.120 -40.896 1.00 48.91 206 SER A CA 1
ATOM 1654 C C . SER A 1 206 ? 27.758 11.832 -40.222 1.00 48.91 206 SER A C 1
ATOM 1656 O O . SER A 1 206 ? 27.638 12.908 -39.646 1.00 48.91 206 SER A O 1
ATOM 1658 N N . THR A 1 207 ? 28.949 11.286 -40.501 1.00 50.88 207 THR A N 1
ATOM 1659 C CA . THR A 1 207 ? 30.291 11.914 -40.497 1.00 50.88 207 THR A CA 1
ATOM 1660 C C . THR A 1 207 ? 30.728 12.640 -39.217 1.00 50.88 207 THR A C 1
ATOM 1662 O O . THR A 1 207 ? 30.371 13.778 -38.937 1.00 50.88 207 THR A O 1
ATOM 1665 N N . ALA A 1 208 ? 31.631 11.977 -38.490 1.00 53.69 208 ALA A N 1
ATOM 1666 C CA . ALA A 1 208 ? 32.154 12.247 -37.147 1.00 53.69 208 ALA A CA 1
ATOM 1667 C C . ALA A 1 208 ? 32.782 13.633 -36.840 1.00 53.69 208 ALA A C 1
ATOM 1669 O O . ALA A 1 208 ? 33.420 13.774 -35.799 1.00 53.69 208 ALA A O 1
ATOM 1670 N N . LYS A 1 209 ? 32.638 14.657 -37.692 1.00 55.16 209 LYS A N 1
ATOM 1671 C CA . LYS A 1 209 ? 33.209 15.998 -37.458 1.00 55.16 209 LYS A CA 1
ATOM 1672 C C . LYS A 1 209 ? 32.188 17.104 -37.163 1.00 55.16 209 LYS A C 1
ATOM 1674 O O . LYS A 1 209 ? 32.591 18.104 -36.583 1.00 55.16 209 LYS A O 1
ATOM 1679 N N . GLU A 1 210 ? 30.900 16.926 -37.464 1.00 55.41 210 GLU A N 1
ATOM 1680 C CA . GLU A 1 210 ? 29.865 17.954 -37.203 1.00 55.41 210 GLU A CA 1
ATOM 1681 C C . GLU A 1 210 ? 28.991 17.673 -35.969 1.00 55.41 210 GLU A C 1
ATOM 1683 O O . GLU A 1 210 ? 28.229 18.528 -35.533 1.00 55.41 210 GLU A O 1
ATOM 1688 N N . ASN A 1 211 ? 29.126 16.497 -35.356 1.00 53.00 211 ASN A N 1
ATOM 1689 C CA . ASN A 1 211 ? 28.241 16.032 -34.288 1.00 53.00 211 ASN A CA 1
ATOM 1690 C C . ASN A 1 211 ? 28.672 16.478 -32.877 1.00 53.00 211 ASN A C 1
ATOM 1692 O O . ASN A 1 211 ? 28.470 15.732 -31.930 1.00 53.00 211 ASN A O 1
ATOM 1696 N N . GLN A 1 212 ? 29.275 17.650 -32.672 1.00 56.88 212 GLN A N 1
ATOM 1697 C CA . GLN A 1 212 ? 29.453 18.150 -31.300 1.00 56.88 212 GLN A CA 1
ATOM 1698 C C . GLN A 1 212 ? 28.151 18.806 -30.823 1.00 56.88 212 GLN A C 1
ATOM 1700 O O . GLN A 1 212 ? 27.811 19.893 -31.274 1.00 56.88 212 GLN A O 1
ATOM 1705 N N . GLY A 1 213 ? 27.438 18.149 -29.901 1.00 58.88 213 GLY A N 1
ATOM 1706 C CA . GLY A 1 213 ? 26.233 18.686 -29.266 1.00 58.88 213 GLY A CA 1
ATOM 1707 C C . GLY A 1 213 ? 24.907 18.172 -29.830 1.00 58.88 213 GLY A C 1
ATOM 1708 O O . GLY A 1 213 ? 23.956 18.935 -29.872 1.00 58.88 213 GLY A O 1
ATOM 1709 N N . ASN A 1 214 ? 24.797 16.908 -30.246 1.00 67.44 214 ASN A N 1
ATOM 1710 C CA . ASN A 1 214 ? 23.474 16.330 -30.510 1.00 67.44 214 ASN A CA 1
ATOM 1711 C C . ASN A 1 214 ? 22.872 15.821 -29.201 1.00 67.44 214 ASN A C 1
ATOM 1713 O O . ASN A 1 214 ? 23.571 15.225 -28.371 1.00 67.44 214 ASN A O 1
ATOM 1717 N N . VAL A 1 215 ? 21.569 16.039 -29.053 1.00 68.81 215 VAL A N 1
ATOM 1718 C CA . VAL A 1 215 ? 20.760 15.510 -27.957 1.00 68.81 215 VAL A CA 1
ATOM 1719 C C . VAL A 1 215 ? 19.705 14.599 -28.567 1.00 68.81 215 VAL A C 1
ATOM 1721 O O . VAL A 1 215 ? 18.871 15.043 -29.354 1.00 68.81 215 VAL A O 1
ATOM 1724 N N . GLU A 1 216 ? 19.743 13.326 -28.203 1.00 74.06 216 GLU A N 1
ATOM 1725 C CA . GLU A 1 216 ? 18.669 12.383 -28.489 1.00 74.06 216 GLU A CA 1
ATOM 1726 C C . GLU A 1 216 ? 17.757 12.292 -27.271 1.00 74.06 216 GLU A C 1
ATOM 1728 O O . GLU A 1 216 ? 18.232 12.208 -26.137 1.00 74.06 216 GLU A O 1
ATOM 1733 N N . TRP A 1 217 ? 16.453 12.292 -27.505 1.00 78.56 217 TRP A N 1
ATOM 1734 C CA . TRP A 1 217 ? 15.427 12.266 -26.474 1.00 78.56 217 TRP A CA 1
ATOM 1735 C C . TRP A 1 217 ? 14.421 11.153 -26.761 1.00 78.56 217 TRP A C 1
ATOM 1737 O O . TRP A 1 217 ? 14.015 10.940 -27.908 1.0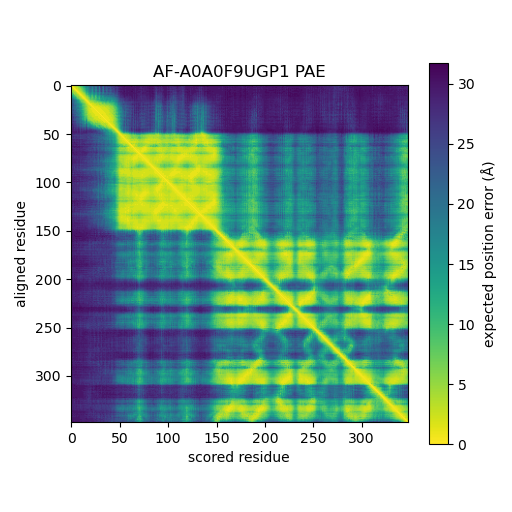0 78.56 217 TRP A O 1
ATOM 1747 N N . THR A 1 218 ? 13.993 10.459 -25.711 1.00 80.06 218 THR A N 1
ATOM 1748 C CA . THR A 1 218 ? 12.915 9.477 -25.768 1.00 80.06 218 THR A CA 1
ATOM 1749 C C . THR A 1 218 ? 12.012 9.614 -24.549 1.00 80.06 218 THR A C 1
ATOM 1751 O O . THR A 1 218 ? 12.470 9.619 -23.405 1.00 80.06 218 THR A O 1
ATOM 1754 N N . ASP A 1 219 ? 10.715 9.725 -24.808 1.00 84.00 219 ASP A N 1
ATOM 1755 C CA . ASP A 1 219 ? 9.689 9.584 -23.788 1.00 84.00 219 ASP A CA 1
ATOM 1756 C C . ASP A 1 219 ? 9.053 8.212 -23.972 1.00 84.00 219 ASP A C 1
ATOM 1758 O O . ASP A 1 219 ? 8.591 7.878 -25.059 1.00 84.00 219 ASP A O 1
ATOM 1762 N N . CYS A 1 220 ? 9.040 7.409 -22.921 1.00 85.06 220 CYS A N 1
ATOM 1763 C CA . CYS A 1 220 ? 8.427 6.093 -22.907 1.00 85.06 220 CYS A CA 1
ATOM 1764 C C . CYS A 1 220 ? 7.166 6.128 -22.055 1.00 85.06 220 CYS A C 1
ATOM 1766 O O . CYS A 1 220 ? 7.167 6.671 -20.950 1.00 85.06 220 CYS A O 1
ATOM 1768 N N . GLU A 1 221 ? 6.110 5.511 -22.561 1.00 88.88 221 GLU A N 1
ATOM 1769 C CA . GLU A 1 221 ? 4.901 5.204 -21.814 1.00 88.88 221 GLU A CA 1
ATOM 1770 C C . GLU A 1 221 ? 4.854 3.704 -21.544 1.00 88.88 221 GLU A C 1
ATOM 1772 O O . GLU A 1 221 ? 5.181 2.901 -22.418 1.00 88.88 221 GLU A O 1
ATOM 1777 N N . PHE A 1 222 ? 4.430 3.335 -20.343 1.00 88.25 222 PHE A N 1
ATOM 1778 C CA . PHE A 1 222 ? 4.371 1.964 -19.867 1.00 88.25 222 PHE A CA 1
ATOM 1779 C C . PHE A 1 222 ? 2.985 1.642 -19.325 1.00 88.25 222 PHE A C 1
ATOM 1781 O O . PHE A 1 222 ? 2.314 2.510 -18.761 1.00 88.25 222 PHE A O 1
ATOM 1788 N N . ARG A 1 223 ? 2.573 0.381 -19.454 1.00 89.50 223 ARG A N 1
ATOM 1789 C CA . ARG A 1 223 ? 1.328 -0.133 -18.877 1.00 89.50 223 ARG A CA 1
ATOM 1790 C C . ARG A 1 223 ? 1.501 -1.556 -18.377 1.00 89.50 223 ARG A C 1
ATOM 1792 O O . ARG A 1 223 ? 2.244 -2.342 -18.965 1.00 89.50 223 ARG A O 1
ATOM 1799 N N . TRP A 1 224 ? 0.757 -1.875 -17.329 1.00 87.62 224 TRP A N 1
ATOM 1800 C CA . TRP A 1 224 ? 0.640 -3.234 -16.836 1.00 87.62 224 TRP A CA 1
ATOM 1801 C C . TRP A 1 224 ? -0.526 -3.932 -17.479 1.00 87.62 224 TRP A C 1
ATOM 1803 O O . TRP A 1 224 ? -1.609 -3.367 -17.625 1.00 87.62 224 TRP A O 1
ATOM 1813 N N . MET A 1 225 ? -0.277 -5.173 -17.834 1.00 90.12 225 MET A N 1
ATOM 1814 C CA . MET A 1 225 ? -1.219 -6.048 -18.474 1.00 90.12 225 MET A CA 1
ATOM 1815 C C . MET A 1 225 ? -1.313 -7.318 -17.642 1.00 90.12 225 MET A C 1
ATOM 1817 O O . MET A 1 225 ? -0.297 -7.885 -17.249 1.00 90.12 225 MET A O 1
ATOM 1821 N N . GLU A 1 226 ? -2.530 -7.760 -17.383 1.00 87.81 226 GLU A N 1
ATOM 1822 C CA . GLU A 1 226 ? -2.813 -9.004 -16.680 1.00 87.81 226 GLU A CA 1
ATOM 1823 C C . GLU A 1 226 ? -3.554 -9.935 -17.634 1.00 87.81 226 GLU A C 1
ATOM 1825 O O . GLU A 1 226 ? -4.515 -9.521 -18.286 1.00 87.81 226 GLU A O 1
ATOM 1830 N N . ASN A 1 227 ? -3.098 -11.175 -17.736 1.00 87.75 227 ASN A N 1
ATOM 1831 C CA . ASN A 1 227 ? -3.781 -12.219 -18.473 1.00 87.75 227 ASN A CA 1
ATOM 1832 C C . ASN A 1 227 ? -5.006 -12.660 -17.666 1.00 87.75 227 ASN A C 1
ATOM 1834 O O . ASN A 1 227 ? -4.874 -13.174 -16.558 1.00 87.75 227 ASN A O 1
ATOM 1838 N N . VAL A 1 228 ? -6.196 -12.434 -18.221 1.00 72.00 228 VAL A N 1
ATOM 1839 C CA . VAL A 1 228 ? -7.474 -12.766 -17.567 1.00 72.00 228 VAL A CA 1
ATOM 1840 C C . VAL A 1 228 ? -7.932 -14.192 -17.930 1.00 72.00 228 VAL A C 1
ATOM 1842 O O . VAL A 1 228 ? -8.928 -14.682 -17.402 1.00 72.00 228 VAL A O 1
ATOM 1845 N N . GLY A 1 229 ? -7.208 -14.881 -18.820 1.00 65.00 229 GLY A N 1
ATOM 1846 C CA . GLY A 1 229 ? -7.508 -16.237 -19.269 1.00 65.00 229 GLY A CA 1
ATOM 1847 C C . GLY A 1 229 ? -6.734 -17.302 -18.494 1.00 65.00 229 GLY A C 1
ATOM 1848 O O . GLY A 1 229 ? -5.523 -17.442 -18.659 1.00 65.00 229 GLY A O 1
ATOM 1849 N N . ALA A 1 230 ? -7.446 -18.107 -17.703 1.00 51.09 230 ALA A N 1
ATOM 1850 C CA . ALA A 1 230 ? -6.911 -19.349 -17.158 1.00 51.09 230 ALA A CA 1
ATOM 1851 C C . ALA A 1 230 ? -6.641 -20.351 -18.296 1.00 51.09 230 ALA A C 1
ATOM 1853 O O . ALA A 1 230 ? -7.529 -20.658 -19.089 1.00 51.09 230 ALA A O 1
ATOM 1854 N N . THR A 1 231 ? -5.408 -20.862 -18.344 1.00 51.50 231 THR A N 1
ATOM 1855 C CA . THR A 1 231 ? -4.975 -22.053 -19.096 1.00 51.50 231 THR A CA 1
ATOM 1856 C C . THR A 1 231 ? -5.461 -22.163 -20.551 1.00 51.50 231 THR A C 1
ATOM 1858 O O . THR A 1 231 ? -6.430 -22.852 -20.852 1.00 51.50 231 THR A O 1
ATOM 1861 N N . GLY A 1 232 ? -4.674 -21.621 -21.483 1.00 50.62 232 GLY A N 1
ATOM 1862 C CA . GLY A 1 232 ? -4.193 -22.477 -22.572 1.00 50.62 232 GLY A CA 1
ATOM 1863 C C . GLY A 1 232 ? -4.387 -22.038 -24.021 1.00 50.62 232 GLY A C 1
ATOM 1864 O O . GLY A 1 232 ? -3.614 -22.531 -24.834 1.00 50.62 232 GLY A O 1
ATOM 1865 N N . GLU A 1 233 ? -5.320 -21.148 -24.392 1.00 49.56 233 GLU A N 1
ATOM 1866 C CA . GLU A 1 233 ? -5.594 -20.973 -25.842 1.00 49.56 233 GLU A CA 1
ATOM 1867 C C . GLU A 1 233 ? -5.648 -19.542 -26.401 1.00 49.56 233 GLU A C 1
ATOM 1869 O O . GLU A 1 233 ? -5.338 -19.369 -27.578 1.00 49.56 233 GLU A O 1
ATOM 1874 N N . THR A 1 234 ? -5.860 -18.493 -25.601 1.00 55.16 234 THR A N 1
ATOM 1875 C CA . THR A 1 234 ? -5.630 -17.098 -26.035 1.00 55.16 234 THR A CA 1
ATOM 1876 C C . THR A 1 234 ? -5.253 -16.236 -24.837 1.00 55.16 234 THR A C 1
ATOM 1878 O O . THR A 1 234 ? -6.028 -16.103 -23.892 1.00 55.16 234 THR A O 1
ATOM 1881 N N . SER A 1 235 ? -4.048 -15.665 -24.841 1.00 63.75 235 SER A N 1
ATOM 1882 C CA . SER A 1 235 ? -3.601 -14.763 -23.780 1.00 63.75 235 SER A CA 1
ATOM 1883 C C . SER A 1 235 ? -4.193 -13.367 -23.981 1.00 63.75 235 SER A C 1
ATOM 1885 O O . SER A 1 235 ? -3.560 -12.460 -24.526 1.00 63.75 235 SER A O 1
ATOM 1887 N N . ASP A 1 236 ? -5.440 -13.205 -23.541 1.00 83.12 236 ASP A N 1
ATOM 1888 C CA . ASP A 1 236 ? -6.127 -11.918 -23.524 1.00 83.12 236 ASP A CA 1
ATOM 1889 C C . ASP A 1 236 ? -5.624 -11.095 -22.337 1.00 83.12 236 ASP A C 1
ATOM 1891 O O . ASP A 1 236 ? -6.135 -11.131 -21.213 1.00 83.12 236 ASP A O 1
ATOM 1895 N N . TYR A 1 237 ? -4.558 -10.352 -22.609 1.00 88.31 237 TYR A N 1
ATOM 1896 C CA . TYR A 1 237 ? -3.994 -9.385 -21.687 1.00 88.31 237 TYR A CA 1
ATOM 1897 C C . TYR A 1 237 ? -4.887 -8.144 -21.613 1.00 88.31 237 TYR A C 1
ATOM 1899 O O . TYR A 1 237 ? -5.082 -7.431 -22.600 1.00 88.31 237 TYR A O 1
ATOM 1907 N N . VAL A 1 238 ? -5.383 -7.842 -20.416 1.00 89.75 238 VAL A N 1
ATOM 1908 C CA . VAL A 1 238 ? -6.173 -6.643 -20.123 1.00 89.75 238 VAL A CA 1
ATOM 1909 C C . VAL A 1 238 ? -5.321 -5.668 -19.326 1.00 89.75 238 VAL A C 1
ATOM 1911 O O . VAL A 1 238 ? -4.629 -6.054 -18.386 1.00 89.75 238 VAL A O 1
ATOM 1914 N N . GLN A 1 239 ? -5.371 -4.385 -19.687 1.00 89.12 239 GLN A N 1
ATOM 1915 C CA . GLN A 1 239 ? -4.642 -3.360 -18.947 1.00 89.12 239 GLN A CA 1
ATOM 1916 C C . GLN A 1 239 ? -5.166 -3.259 -17.512 1.00 89.12 239 GLN A C 1
ATOM 1918 O O . GLN A 1 239 ? -6.374 -3.144 -17.290 1.00 89.12 239 GLN A O 1
ATOM 1923 N N . LYS A 1 240 ? -4.250 -3.230 -16.543 1.00 84.81 240 LYS A N 1
ATOM 1924 C CA . LYS A 1 240 ? -4.561 -3.014 -15.131 1.00 84.81 240 LYS A CA 1
ATOM 1925 C C . LYS A 1 240 ? -3.822 -1.803 -14.584 1.00 84.81 240 LYS A C 1
ATOM 1927 O O . LYS A 1 240 ? -2.626 -1.630 -14.804 1.00 84.81 240 LYS A O 1
ATOM 1932 N N . GLY A 1 241 ? -4.556 -0.973 -13.846 1.00 77.69 241 GLY A N 1
ATOM 1933 C CA . GLY A 1 241 ? -4.079 0.307 -13.325 1.00 77.69 241 GLY A CA 1
ATOM 1934 C C . GLY A 1 241 ? -3.767 1.339 -14.412 1.00 77.69 241 GLY A C 1
ATOM 1935 O O . GLY A 1 241 ? -4.117 1.189 -15.590 1.00 77.69 241 GLY A O 1
ATOM 1936 N N . ARG A 1 242 ? -3.140 2.442 -13.994 1.00 78.62 242 ARG A N 1
ATOM 1937 C CA . ARG A 1 242 ? -2.812 3.556 -14.892 1.00 78.62 242 ARG A CA 1
ATOM 1938 C C . ARG A 1 242 ? -1.479 3.331 -15.599 1.00 78.62 242 ARG A C 1
ATOM 1940 O O . ARG A 1 242 ? -0.604 2.613 -15.125 1.00 78.62 242 ARG A O 1
ATOM 1947 N N . GLN A 1 243 ? -1.332 4.008 -16.730 1.00 84.94 243 GLN A N 1
ATOM 1948 C CA . GLN A 1 243 ? -0.054 4.140 -17.415 1.00 84.94 243 GLN A CA 1
ATOM 1949 C C . GLN A 1 243 ? 0.913 5.014 -16.616 1.00 84.94 243 GLN A C 1
ATOM 1951 O O . GLN A 1 243 ? 0.500 5.892 -15.851 1.00 84.94 243 GLN A O 1
ATOM 1956 N N . PHE A 1 244 ? 2.204 4.798 -16.838 1.00 80.31 244 PHE A N 1
ATOM 1957 C CA . PHE A 1 244 ? 3.261 5.648 -16.306 1.00 80.31 244 PHE A CA 1
ATOM 1958 C C . PHE A 1 244 ? 4.265 6.021 -17.390 1.00 80.31 244 PHE A C 1
ATOM 1960 O O . PHE A 1 244 ? 4.340 5.381 -18.436 1.00 80.31 244 PHE A O 1
ATOM 1967 N N . PHE A 1 245 ? 5.039 7.072 -17.131 1.00 81.56 245 PHE A N 1
ATOM 1968 C CA . PHE A 1 245 ? 5.941 7.659 -18.114 1.00 81.56 245 PHE A CA 1
ATOM 1969 C C . PHE A 1 245 ? 7.366 7.712 -17.575 1.00 81.56 245 PHE A C 1
ATOM 1971 O O . PHE A 1 245 ? 7.581 8.047 -16.408 1.00 81.56 245 PHE A O 1
ATOM 1978 N N . ALA A 1 246 ? 8.336 7.420 -18.436 1.00 81.31 246 ALA A N 1
ATOM 1979 C CA . ALA A 1 246 ? 9.742 7.670 -18.163 1.00 81.31 246 ALA A CA 1
ATOM 1980 C C . ALA A 1 246 ? 10.373 8.407 -19.337 1.00 81.31 246 ALA A C 1
ATOM 1982 O O . ALA A 1 246 ? 10.221 8.016 -20.490 1.00 81.31 246 ALA A O 1
ATOM 1983 N N . THR A 1 247 ? 11.125 9.447 -19.022 1.00 77.94 247 THR A N 1
ATOM 1984 C CA . THR A 1 247 ? 11.880 10.227 -19.995 1.00 77.94 247 THR A CA 1
ATOM 1985 C C . THR A 1 247 ? 13.354 9.878 -19.870 1.00 77.94 247 THR A C 1
ATOM 1987 O O . THR A 1 247 ? 13.896 9.818 -18.764 1.00 77.94 247 THR A O 1
ATOM 1990 N N . ALA A 1 248 ? 14.019 9.675 -21.002 1.00 77.19 248 ALA A N 1
ATOM 1991 C CA . ALA A 1 248 ? 15.462 9.529 -21.071 1.00 77.19 248 ALA A CA 1
ATOM 1992 C C . ALA A 1 248 ? 16.020 10.361 -22.226 1.00 77.19 248 ALA A C 1
ATOM 1994 O O . ALA A 1 248 ? 15.402 10.505 -23.275 1.00 77.19 248 ALA A O 1
ATOM 1995 N N . TYR A 1 249 ? 17.232 10.874 -22.053 1.00 73.12 249 TYR A N 1
ATOM 1996 C CA . TYR A 1 249 ? 17.957 11.542 -23.124 1.00 73.12 249 TYR A CA 1
ATOM 1997 C C . TYR A 1 249 ? 19.430 11.134 -23.106 1.00 73.12 249 TYR A C 1
ATOM 1999 O O . TYR A 1 249 ? 19.955 10.620 -22.112 1.00 73.12 249 TYR A O 1
ATOM 2007 N N . ALA A 1 250 ? 20.103 11.338 -24.228 1.00 71.38 250 ALA A N 1
ATOM 2008 C CA . ALA A 1 250 ? 21.523 11.103 -24.384 1.00 71.38 250 ALA A CA 1
ATOM 2009 C C . ALA A 1 250 ? 22.150 12.262 -25.156 1.00 71.38 250 ALA A C 1
ATOM 2011 O O . ALA A 1 250 ? 21.610 12.716 -26.157 1.00 71.38 250 ALA A O 1
ATOM 2012 N N . THR A 1 251 ? 23.316 12.715 -24.706 1.00 69.62 251 THR A N 1
ATOM 2013 C CA . THR A 1 251 ? 24.131 13.702 -25.419 1.00 69.62 251 THR A CA 1
ATOM 2014 C C . THR A 1 251 ? 25.447 13.059 -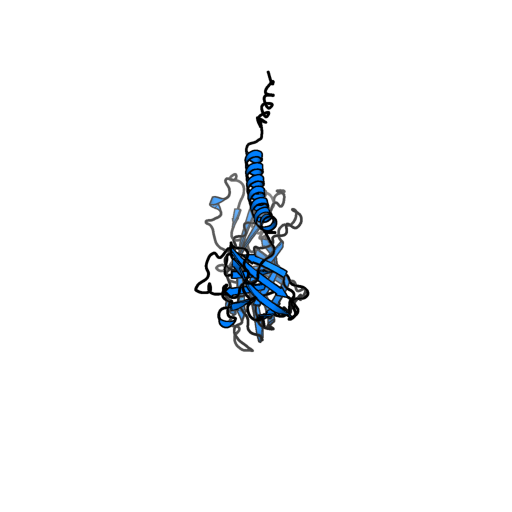25.865 1.00 69.62 251 THR A C 1
ATOM 2016 O O . THR A 1 251 ? 25.886 12.051 -25.294 1.00 69.62 251 THR A O 1
ATOM 2019 N N . ASN A 1 252 ? 26.075 13.603 -26.909 1.00 64.25 252 ASN A N 1
ATOM 2020 C CA . ASN A 1 252 ? 27.435 13.223 -27.338 1.00 64.25 252 ASN A CA 1
ATOM 2021 C C . ASN A 1 252 ? 28.546 14.132 -26.805 1.00 64.25 252 ASN A C 1
ATOM 2023 O O . ASN A 1 252 ? 29.720 13.892 -27.079 1.00 64.25 252 ASN A O 1
ATOM 2027 N N . SER A 1 253 ? 28.195 15.184 -26.082 1.00 53.72 253 SER A N 1
ATOM 2028 C CA . SER A 1 253 ? 29.127 16.184 -25.583 1.00 53.72 253 SER A CA 1
ATOM 2029 C C . SER A 1 253 ? 29.497 15.914 -24.115 1.00 53.72 253 SER A C 1
ATOM 2031 O O . SER A 1 253 ? 28.739 15.280 -23.386 1.00 53.72 253 SER A O 1
ATOM 2033 N N . ASN A 1 254 ? 30.652 16.429 -23.667 1.00 45.88 254 ASN A N 1
ATOM 2034 C CA . ASN A 1 254 ? 31.171 16.387 -22.281 1.00 45.88 254 ASN A CA 1
ATOM 2035 C C . ASN A 1 254 ? 30.264 17.074 -21.231 1.00 45.88 254 ASN A C 1
ATOM 2037 O O . ASN A 1 254 ? 30.709 17.369 -20.121 1.00 45.88 254 ASN A O 1
ATOM 2041 N N . PHE A 1 255 ? 29.010 17.379 -21.565 1.00 45.00 255 PHE A N 1
ATOM 2042 C CA . PHE A 1 255 ? 28.052 17.882 -20.595 1.00 45.00 255 PHE A CA 1
ATOM 2043 C C . PHE A 1 255 ? 27.819 16.763 -19.588 1.00 45.00 255 PHE A C 1
ATOM 2045 O O . PHE A 1 255 ? 27.332 15.688 -19.938 1.00 45.00 255 PHE A O 1
ATOM 2052 N N . GLY A 1 256 ? 28.248 17.022 -18.351 1.00 41.69 256 GLY A N 1
ATOM 2053 C CA . GLY A 1 256 ? 28.059 16.136 -17.215 1.00 41.69 256 GLY A CA 1
ATOM 2054 C C . GLY A 1 256 ? 26.638 15.584 -17.194 1.00 41.69 256 GLY A C 1
ATOM 2055 O O . GLY A 1 256 ? 25.682 16.263 -17.571 1.00 41.69 256 GLY A O 1
ATOM 2056 N N . ILE A 1 257 ? 26.553 14.319 -16.804 1.00 41.59 257 ILE A N 1
ATOM 2057 C CA . ILE A 1 257 ? 25.415 13.405 -16.884 1.00 41.59 257 ILE A CA 1
ATOM 2058 C C . ILE A 1 257 ? 24.307 13.851 -15.908 1.00 41.59 257 ILE A C 1
ATOM 2060 O O . ILE A 1 257 ? 23.898 13.114 -15.023 1.00 41.59 257 ILE A O 1
ATOM 2064 N N . SER A 1 258 ? 23.817 15.081 -16.018 1.00 39.03 258 SER A N 1
ATOM 2065 C CA . SER A 1 258 ? 22.804 15.626 -15.116 1.00 39.03 258 SER A CA 1
ATOM 2066 C C . SER A 1 258 ? 21.417 15.298 -15.642 1.00 39.03 258 SER A C 1
ATOM 2068 O O . SER A 1 258 ? 20.707 16.189 -16.093 1.00 39.03 258 SER A O 1
ATOM 2070 N N . GLY A 1 259 ? 21.058 14.011 -15.608 1.00 43.59 259 GLY A N 1
ATOM 2071 C CA . GLY A 1 259 ? 19.729 13.530 -15.980 1.00 43.59 259 GLY A CA 1
ATOM 2072 C C . GLY A 1 259 ? 18.641 14.234 -15.170 1.00 43.59 259 GLY A C 1
ATOM 2073 O O . GLY A 1 259 ? 18.533 14.026 -13.964 1.00 43.59 259 GLY A O 1
ATOM 2074 N N . PHE A 1 260 ? 17.844 15.073 -15.826 1.00 38.66 260 PHE A N 1
ATOM 2075 C CA . PHE A 1 260 ? 16.618 15.626 -15.261 1.00 38.66 260 PHE A CA 1
ATOM 2076 C C . PHE A 1 260 ? 15.483 14.617 -15.480 1.00 38.66 260 PHE A C 1
ATOM 2078 O O . PHE A 1 260 ? 15.233 14.218 -16.617 1.00 38.66 260 PHE A O 1
ATOM 2085 N N . TYR A 1 261 ? 14.804 14.201 -14.409 1.00 46.22 261 TYR A N 1
ATOM 2086 C CA . TYR A 1 261 ? 13.651 13.302 -14.484 1.00 46.22 261 TYR A CA 1
ATOM 2087 C C . TYR A 1 261 ? 12.407 14.035 -14.000 1.00 46.22 261 TYR A C 1
ATOM 2089 O O . TYR A 1 261 ? 12.351 14.488 -12.859 1.00 46.22 261 TYR A O 1
ATOM 2097 N N . ALA A 1 262 ? 11.395 14.123 -14.860 1.00 41.16 262 ALA A N 1
ATOM 2098 C CA . ALA A 1 262 ? 10.051 14.512 -14.467 1.00 41.16 262 ALA A CA 1
ATOM 2099 C C . ALA A 1 262 ? 9.180 13.253 -14.471 1.00 41.16 262 ALA A C 1
ATOM 2101 O O . ALA A 1 262 ? 8.694 12.823 -15.513 1.00 41.16 262 ALA A O 1
ATOM 2102 N N . PHE A 1 263 ? 9.002 12.646 -13.299 1.00 47.81 263 PHE A N 1
ATOM 2103 C CA . PHE A 1 263 ? 7.987 11.616 -13.117 1.00 47.81 263 PHE A CA 1
ATOM 2104 C C . PHE A 1 263 ? 6.659 12.308 -12.818 1.00 47.81 263 PHE A C 1
ATOM 2106 O 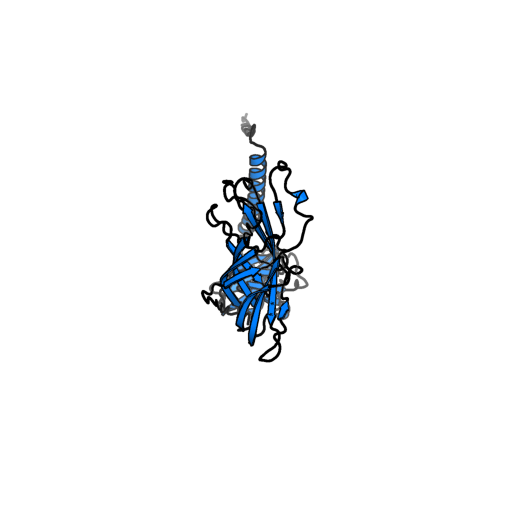O . PHE A 1 263 ? 6.531 13.015 -11.821 1.00 47.81 263 PHE A O 1
ATOM 2113 N N . SER A 1 264 ? 5.666 12.112 -13.682 1.00 41.81 264 SER A N 1
ATOM 2114 C CA . SER A 1 264 ? 4.278 12.451 -13.376 1.00 41.81 264 SER A CA 1
ATOM 2115 C C . SER A 1 264 ? 3.519 11.144 -13.220 1.00 41.81 264 SER A C 1
ATOM 2117 O O . SER A 1 264 ? 3.288 10.432 -14.194 1.00 41.81 264 SER A O 1
ATOM 2119 N N . VAL A 1 265 ? 3.190 10.806 -11.976 1.00 45.22 265 VAL A N 1
ATOM 2120 C CA . VAL A 1 265 ? 2.305 9.690 -11.646 1.00 45.22 265 VAL A CA 1
ATOM 2121 C C . VAL A 1 265 ? 1.092 10.297 -10.948 1.00 45.22 265 VAL A C 1
ATOM 2123 O O . VAL A 1 265 ? 1.242 11.044 -9.983 1.00 45.22 265 VAL A O 1
ATOM 2126 N N . GLY A 1 266 ? -0.110 10.047 -11.469 1.00 40.94 266 GLY A N 1
ATOM 2127 C CA . GLY A 1 266 ? -1.345 10.529 -10.848 1.00 40.94 266 GLY A CA 1
ATOM 2128 C C . GLY A 1 266 ? -1.560 9.853 -9.490 1.00 40.94 266 GLY A C 1
ATOM 2129 O O . GLY A 1 266 ? -1.583 8.630 -9.413 1.00 40.94 266 GLY A O 1
ATOM 2130 N N . VAL A 1 267 ? -1.726 10.648 -8.434 1.00 39.78 267 VAL A N 1
ATOM 2131 C CA . VAL A 1 267 ? -1.602 10.251 -7.013 1.00 39.78 267 VAL A CA 1
ATOM 2132 C C . VAL A 1 267 ? -2.753 9.430 -6.416 1.00 39.78 267 VAL A C 1
ATOM 2134 O O . VAL A 1 267 ? -2.727 9.136 -5.227 1.00 39.78 267 VAL A O 1
ATOM 2137 N N . GLU A 1 268 ? -3.767 9.040 -7.184 1.00 44.50 268 GLU A N 1
ATOM 2138 C CA . GLU A 1 268 ? -4.947 8.382 -6.594 1.00 44.50 268 GLU A CA 1
ATOM 2139 C C . GLU A 1 268 ? -4.747 6.881 -6.309 1.00 44.50 268 GLU A C 1
ATOM 2141 O O . GLU A 1 268 ? -5.466 6.327 -5.484 1.00 44.50 268 GLU A O 1
ATOM 2146 N N . GLU A 1 269 ? -3.745 6.225 -6.911 1.00 48.81 269 GLU A N 1
ATOM 2147 C CA . GLU A 1 269 ? -3.515 4.771 -6.752 1.00 48.81 269 GLU A CA 1
ATOM 2148 C C . GLU A 1 269 ? -2.030 4.363 -6.684 1.00 48.81 269 GLU A C 1
ATOM 2150 O O . GLU A 1 269 ? -1.705 3.178 -6.665 1.00 48.81 269 GLU A O 1
ATOM 2155 N N . PHE A 1 270 ? -1.106 5.323 -6.618 1.00 46.84 270 PHE A N 1
ATOM 2156 C CA . PHE A 1 270 ? 0.333 5.058 -6.629 1.00 46.84 270 PHE A CA 1
ATOM 2157 C C . PHE A 1 270 ? 0.998 5.518 -5.336 1.00 46.84 270 PHE A C 1
ATOM 2159 O O . PHE A 1 270 ? 0.830 6.663 -4.919 1.00 46.84 270 PHE A O 1
ATOM 2166 N N . TYR A 1 271 ? 1.823 4.651 -4.743 1.00 46.16 271 TYR A N 1
ATOM 2167 C CA . TYR A 1 271 ? 2.908 5.133 -3.893 1.00 46.16 271 TYR A CA 1
ATOM 2168 C C . TYR A 1 271 ? 3.949 5.752 -4.827 1.00 46.16 271 TYR A C 1
ATOM 2170 O O . TYR A 1 271 ? 4.327 5.134 -5.821 1.00 46.16 271 TYR A O 1
ATOM 2178 N N . SER A 1 272 ? 4.338 6.999 -4.557 1.00 43.94 272 SER A N 1
ATOM 2179 C CA . SER A 1 272 ? 5.281 7.770 -5.371 1.00 43.94 272 SER A CA 1
ATOM 2180 C C . SER A 1 272 ? 6.467 6.921 -5.849 1.00 43.94 272 SER A C 1
ATOM 2182 O O . SER A 1 272 ? 6.999 6.150 -5.047 1.00 43.94 272 SER A O 1
ATOM 2184 N N . PRO A 1 273 ? 6.935 7.079 -7.103 1.00 46.38 273 PRO A N 1
ATOM 2185 C CA . PRO A 1 273 ? 8.161 6.425 -7.539 1.00 46.38 273 PRO A CA 1
ATOM 2186 C C . PRO A 1 273 ? 9.292 6.841 -6.596 1.00 46.38 273 PRO A C 1
ATOM 2188 O O . PRO A 1 273 ? 9.633 8.023 -6.502 1.00 46.38 273 PRO A O 1
ATOM 2191 N N . LEU A 1 274 ? 9.860 5.877 -5.867 1.00 44.00 274 LEU A N 1
ATOM 2192 C CA . LEU A 1 274 ? 11.051 6.113 -5.066 1.00 44.00 274 LEU A CA 1
ATOM 2193 C C . LEU A 1 274 ? 12.236 6.145 -6.030 1.00 44.00 274 LEU A C 1
ATOM 2195 O O . LEU A 1 274 ? 12.908 5.145 -6.277 1.00 44.00 274 LEU A O 1
ATOM 2199 N N . VAL A 1 275 ? 12.480 7.311 -6.618 1.00 47.50 275 VAL A N 1
ATOM 2200 C CA . VAL A 1 275 ? 13.721 7.564 -7.344 1.00 47.50 275 VAL A CA 1
ATOM 2201 C C . VAL A 1 275 ? 14.806 7.711 -6.289 1.00 47.50 275 VAL A C 1
ATOM 2203 O O . VAL A 1 275 ? 15.028 8.799 -5.767 1.00 47.50 275 VAL A O 1
ATOM 2206 N N . SER A 1 276 ? 15.454 6.605 -5.923 1.00 37.38 276 SER A N 1
ATOM 2207 C CA . SER A 1 276 ? 16.713 6.683 -5.190 1.00 37.38 276 SER A CA 1
ATOM 2208 C C . SER A 1 276 ? 17.746 7.271 -6.151 1.00 37.38 276 SER A C 1
ATOM 2210 O O . SER A 1 276 ? 18.026 6.636 -7.174 1.00 37.38 276 SER A O 1
ATOM 2212 N N . PRO A 1 277 ? 18.304 8.469 -5.894 1.00 35.16 277 PRO A N 1
ATOM 2213 C CA . PRO A 1 277 ? 19.385 8.997 -6.704 1.00 35.16 277 PRO A CA 1
ATOM 2214 C C . PRO A 1 277 ? 20.608 8.111 -6.455 1.00 35.16 277 PRO A C 1
ATOM 2216 O O . PRO A 1 277 ? 21.413 8.350 -5.556 1.00 35.16 277 PRO A O 1
ATOM 2219 N N . GLY A 1 278 ? 20.745 7.046 -7.243 1.00 35.75 278 GLY A N 1
ATOM 2220 C CA . GLY A 1 278 ? 22.037 6.414 -7.448 1.00 35.75 278 GLY A CA 1
ATOM 2221 C C . GLY A 1 278 ? 22.997 7.488 -7.950 1.00 35.75 278 GLY A C 1
ATOM 2222 O O . GLY A 1 278 ? 22.572 8.360 -8.707 1.00 35.75 278 GLY A O 1
ATOM 2223 N N . ALA A 1 279 ? 24.246 7.442 -7.469 1.00 36.62 279 ALA A N 1
ATOM 2224 C CA . ALA A 1 279 ? 25.320 8.397 -7.741 1.00 36.62 279 ALA A CA 1
ATOM 2225 C C . ALA A 1 279 ? 25.124 9.154 -9.064 1.00 36.62 279 ALA A C 1
ATOM 2227 O O . ALA A 1 279 ? 24.934 8.522 -10.104 1.00 36.62 279 ALA A O 1
ATOM 2228 N N . TRP A 1 280 ? 25.187 10.489 -8.996 1.00 39.00 280 TRP A N 1
ATOM 2229 C CA . TRP A 1 280 ? 24.930 11.494 -10.045 1.00 39.00 280 TRP A CA 1
ATOM 2230 C C . TRP A 1 280 ? 25.584 11.249 -11.423 1.00 39.00 280 TRP A C 1
ATOM 2232 O O . TRP A 1 280 ? 25.382 12.013 -12.357 1.00 39.00 280 TRP A O 1
ATOM 2242 N N . GLU A 1 281 ? 26.345 10.173 -11.574 1.00 40.19 281 GLU A N 1
ATOM 2243 C CA . GLU A 1 281 ? 26.957 9.694 -12.805 1.00 40.19 281 GLU A CA 1
ATOM 2244 C C . GLU A 1 281 ? 26.062 8.712 -13.595 1.00 40.19 281 GLU A C 1
ATOM 2246 O O . GLU A 1 281 ? 26.337 8.453 -14.766 1.00 40.19 281 GLU A O 1
ATOM 2251 N N . CYS A 1 282 ? 24.984 8.156 -13.016 1.00 45.06 282 CYS A N 1
ATOM 2252 C CA . CYS A 1 282 ? 24.083 7.219 -13.712 1.00 45.06 282 CYS A CA 1
ATOM 2253 C C . CYS A 1 282 ? 22.630 7.224 -13.184 1.00 45.06 282 CYS A C 1
ATOM 2255 O O . CYS A 1 282 ? 22.157 6.202 -12.678 1.00 45.06 282 CYS A O 1
ATOM 2257 N N . PRO A 1 283 ? 21.848 8.297 -13.387 1.00 49.59 283 PRO A N 1
ATOM 2258 C CA . PRO A 1 283 ? 20.469 8.372 -12.893 1.00 49.59 283 PRO A CA 1
ATOM 2259 C C . PRO A 1 283 ? 19.454 7.525 -13.702 1.00 49.59 283 PRO A C 1
ATOM 2261 O O . PRO A 1 283 ? 18.250 7.712 -13.617 1.00 49.59 283 PRO A O 1
ATOM 2264 N N . ARG A 1 284 ? 19.922 6.523 -14.459 1.00 60.09 284 ARG A N 1
ATOM 2265 C CA . ARG A 1 284 ? 19.127 5.708 -15.395 1.00 60.09 284 ARG A CA 1
ATOM 2266 C C . ARG A 1 284 ? 18.213 4.678 -14.725 1.00 60.09 284 ARG A C 1
ATOM 2268 O O . ARG A 1 284 ? 17.493 4.005 -15.449 1.00 60.09 284 ARG A O 1
ATOM 2275 N N . ARG A 1 285 ? 18.282 4.504 -13.401 1.00 66.06 285 ARG A N 1
ATOM 2276 C CA . ARG A 1 285 ? 17.654 3.403 -12.650 1.00 66.06 285 ARG A CA 1
ATOM 2277 C C . ARG A 1 285 ? 16.531 3.924 -11.757 1.00 66.06 285 ARG A C 1
ATOM 2279 O O . ARG A 1 285 ? 16.703 4.957 -11.121 1.00 66.06 285 ARG A O 1
ATOM 2286 N N . GLY A 1 286 ? 15.430 3.190 -11.666 1.00 68.25 286 GLY A N 1
ATOM 2287 C CA . GLY A 1 286 ? 14.334 3.499 -10.752 1.00 68.25 286 GLY A CA 1
ATOM 2288 C C . GLY A 1 286 ? 13.548 2.255 -10.364 1.00 68.25 286 GLY A C 1
ATOM 2289 O O . GLY A 1 286 ? 13.636 1.232 -11.042 1.00 68.25 286 GLY A O 1
ATOM 2290 N N . THR A 1 287 ? 12.780 2.367 -9.283 1.00 69.88 287 THR A N 1
ATOM 2291 C CA . THR A 1 287 ? 11.814 1.349 -8.863 1.00 69.88 287 THR A CA 1
ATOM 2292 C C . THR A 1 287 ? 10.415 1.899 -9.086 1.00 69.88 287 THR A C 1
ATOM 2294 O O . THR A 1 287 ? 10.067 2.976 -8.595 1.00 69.88 287 THR A O 1
ATOM 2297 N N . PHE A 1 288 ? 9.609 1.171 -9.842 1.00 70.62 288 PHE A N 1
ATOM 2298 C CA . PHE A 1 288 ? 8.196 1.456 -10.025 1.00 70.62 288 PHE A CA 1
ATOM 2299 C C . PHE A 1 288 ? 7.383 0.558 -9.100 1.00 70.62 288 PHE A C 1
ATOM 2301 O O . PHE A 1 288 ? 7.663 -0.633 -9.050 1.00 70.62 288 PHE A O 1
ATOM 2308 N N . VAL A 1 289 ? 6.373 1.107 -8.418 1.00 67.50 289 VAL A N 1
ATOM 2309 C CA . VAL A 1 289 ? 5.451 0.346 -7.563 1.00 67.50 289 VAL A CA 1
ATOM 2310 C C . VAL A 1 289 ? 4.015 0.626 -7.995 1.00 67.50 289 VAL A C 1
ATOM 2312 O O . VAL A 1 289 ? 3.591 1.778 -7.961 1.00 67.50 289 VAL A O 1
ATOM 2315 N N . GLN A 1 290 ? 3.250 -0.406 -8.356 1.00 72.25 290 GLN A N 1
ATOM 2316 C CA . GLN A 1 290 ? 1.811 -0.294 -8.611 1.00 72.25 290 GLN A CA 1
ATOM 2317 C C . GLN A 1 290 ? 1.010 -1.059 -7.572 1.00 72.25 290 GLN A C 1
ATOM 2319 O O . GLN A 1 290 ? 1.280 -2.224 -7.284 1.00 72.25 290 GLN A O 1
ATOM 2324 N N . LYS A 1 291 ? -0.012 -0.389 -7.042 1.00 66.25 291 LYS A N 1
ATOM 2325 C CA . LYS A 1 291 ? -1.006 -0.983 -6.157 1.00 66.25 291 LYS A CA 1
ATOM 2326 C C . LYS A 1 291 ? -2.130 -1.597 -6.987 1.00 66.25 291 LYS A C 1
ATOM 2328 O O . LYS A 1 291 ? -2.739 -0.909 -7.802 1.00 66.25 291 LYS A O 1
ATOM 2333 N N . PHE A 1 292 ? -2.433 -2.862 -6.735 1.00 68.19 292 PHE A N 1
ATOM 2334 C CA . PHE A 1 292 ? -3.643 -3.522 -7.212 1.00 68.19 292 PHE A CA 1
ATOM 2335 C C . PHE A 1 292 ? -4.640 -3.598 -6.051 1.00 68.19 292 PHE A C 1
ATOM 2337 O O . PHE A 1 292 ? -4.250 -3.716 -4.887 1.00 68.19 292 PHE A O 1
ATOM 2344 N N . SER A 1 293 ? -5.938 -3.444 -6.325 1.00 72.50 293 SER A N 1
ATOM 2345 C CA . SER A 1 293 ? -6.917 -3.231 -5.252 1.00 72.50 293 SER A CA 1
ATOM 2346 C C . SER A 1 293 ? -7.393 -4.516 -4.572 1.00 72.50 293 SER A C 1
ATOM 2348 O O . SER A 1 293 ? -7.492 -4.517 -3.351 1.00 72.50 293 SER A O 1
ATOM 2350 N N . THR A 1 294 ? -7.632 -5.625 -5.264 1.00 78.06 294 THR A N 1
ATOM 2351 C CA . THR A 1 294 ? -7.829 -6.963 -4.666 1.00 78.06 294 THR A CA 1
ATOM 2352 C C . THR A 1 294 ? -7.653 -7.996 -5.774 1.00 78.06 294 THR A C 1
ATOM 2354 O O . THR A 1 294 ? -8.146 -7.784 -6.881 1.00 78.06 294 THR A O 1
ATOM 2357 N N . MET A 1 295 ? -6.961 -9.092 -5.490 1.00 77.38 295 MET A N 1
ATOM 2358 C CA . MET A 1 295 ? -6.757 -10.220 -6.393 1.00 77.38 295 MET A CA 1
ATOM 2359 C C . MET A 1 295 ? -7.321 -11.490 -5.772 1.00 77.38 295 MET A C 1
ATOM 2361 O O . MET A 1 295 ? -7.328 -11.645 -4.550 1.00 77.38 295 MET A O 1
ATOM 2365 N N . GLN A 1 296 ? -7.827 -12.388 -6.610 1.00 84.12 296 GLN A N 1
ATOM 2366 C CA . GLN A 1 296 ? -8.215 -13.722 -6.162 1.00 84.12 296 GLN A CA 1
ATOM 2367 C C . GLN A 1 296 ? -6.974 -14.620 -6.148 1.00 84.12 296 GL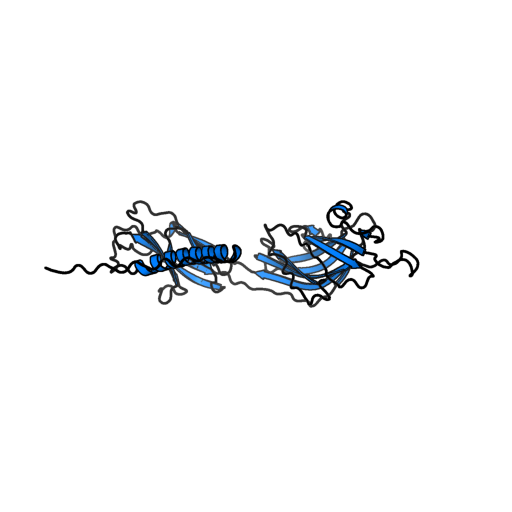N A C 1
ATOM 2369 O O . GLN A 1 296 ? -5.974 -14.305 -6.784 1.00 84.12 296 GLN A O 1
ATOM 2374 N N . GLY A 1 297 ? -7.012 -15.710 -5.383 1.00 83.38 297 GLY A N 1
ATOM 2375 C CA . GLY A 1 297 ? -5.967 -16.727 -5.483 1.00 83.38 297 GLY A CA 1
ATOM 2376 C C . GLY A 1 297 ? -6.098 -17.489 -6.804 1.00 83.38 297 GLY A C 1
ATOM 2377 O O . GLY A 1 297 ? -7.218 -17.801 -7.212 1.00 83.38 297 GLY A O 1
ATOM 2378 N N . GLY A 1 298 ? -4.984 -17.784 -7.473 1.00 84.94 298 GLY A N 1
ATOM 2379 C CA . GLY A 1 298 ? -4.975 -18.478 -8.766 1.00 84.94 298 GLY A CA 1
ATOM 2380 C C . GLY A 1 298 ? -3.750 -18.163 -9.618 1.00 84.94 298 GLY A C 1
ATOM 2381 O O . GLY A 1 298 ? -2.872 -17.426 -9.190 1.00 84.94 298 GLY A O 1
ATOM 2382 N N . ASP A 1 299 ? -3.684 -18.720 -10.824 1.00 85.94 299 ASP A N 1
ATOM 2383 C CA . ASP A 1 299 ? -2.592 -18.457 -11.767 1.00 85.94 299 ASP A CA 1
ATOM 2384 C C . ASP A 1 299 ? -2.871 -17.204 -12.603 1.00 85.94 299 ASP A C 1
ATOM 2386 O O . ASP A 1 299 ? -3.960 -17.035 -13.154 1.00 85.94 299 ASP A O 1
ATOM 2390 N N . TYR A 1 300 ? -1.863 -16.345 -12.725 1.00 83.44 300 TYR A N 1
ATOM 2391 C CA . TYR A 1 300 ? -1.929 -15.064 -13.415 1.00 83.44 300 TYR A CA 1
ATOM 2392 C C . TYR A 1 300 ? -0.707 -14.864 -14.308 1.00 83.44 300 TYR A C 1
ATOM 2394 O O . TYR A 1 300 ? 0.420 -15.139 -13.907 1.00 83.44 300 TYR A O 1
ATOM 2402 N N . GLY A 1 301 ? -0.924 -14.310 -15.500 1.00 86.94 301 GLY A N 1
ATOM 2403 C CA . GLY A 1 301 ? 0.148 -13.808 -16.362 1.00 86.94 301 GLY A CA 1
ATOM 2404 C C . GLY A 1 301 ? 0.275 -12.298 -16.207 1.00 86.94 301 GLY A C 1
ATOM 2405 O O . GLY A 1 301 ? -0.675 -11.570 -16.482 1.00 86.94 301 GLY A O 1
ATOM 2406 N N . LEU A 1 302 ? 1.429 -11.799 -15.783 1.00 86.12 302 LEU A N 1
ATOM 2407 C CA . LEU A 1 302 ? 1.716 -10.376 -15.676 1.00 86.12 302 LEU A CA 1
ATOM 2408 C C . LEU A 1 302 ? 2.695 -9.952 -16.765 1.00 86.12 302 LEU A C 1
ATOM 2410 O O . LEU A 1 302 ? 3.793 -10.490 -16.885 1.00 86.12 302 LEU A O 1
ATOM 2414 N N . ARG A 1 303 ? 2.325 -8.912 -17.509 1.00 89.50 303 ARG A N 1
ATOM 2415 C CA . ARG A 1 303 ? 3.152 -8.338 -18.566 1.00 89.50 303 ARG A CA 1
ATOM 2416 C C . ARG A 1 303 ? 3.299 -6.833 -18.391 1.00 89.50 303 ARG A C 1
ATOM 2418 O O . ARG A 1 303 ? 2.322 -6.112 -18.201 1.00 89.50 303 ARG A O 1
ATOM 2425 N N . LEU A 1 304 ? 4.532 -6.349 -18.505 1.00 89.56 304 LEU A N 1
ATOM 2426 C CA . LEU A 1 304 ? 4.822 -4.930 -18.682 1.00 89.56 304 LEU A CA 1
ATOM 2427 C C . LEU A 1 304 ? 5.020 -4.666 -20.169 1.00 89.56 304 LEU A C 1
ATOM 2429 O O . LEU A 1 304 ? 5.896 -5.259 -20.803 1.00 89.56 304 LEU A O 1
ATOM 2433 N N . GLU A 1 305 ? 4.248 -3.738 -20.715 1.00 93.06 305 GLU A N 1
ATOM 2434 C CA . GLU A 1 305 ? 4.437 -3.247 -22.076 1.00 93.06 305 GLU A CA 1
ATOM 2435 C C . GLU A 1 305 ? 4.914 -1.801 -22.045 1.00 93.06 305 GLU A C 1
ATOM 2437 O O . GLU A 1 305 ? 4.531 -1.030 -21.162 1.00 93.06 305 GLU A O 1
ATOM 2442 N N . GLY A 1 306 ? 5.723 -1.419 -23.030 1.00 92.62 306 GLY A N 1
ATOM 2443 C CA . GLY A 1 306 ? 6.103 -0.027 -23.233 1.00 92.62 306 GLY A CA 1
ATOM 2444 C C . GLY A 1 306 ? 6.068 0.381 -24.695 1.00 92.62 306 GLY A C 1
ATOM 2445 O O . GLY A 1 306 ? 6.182 -0.455 -25.591 1.00 92.62 306 GLY A O 1
ATOM 2446 N N . ARG A 1 307 ? 5.911 1.680 -24.931 1.00 93.62 307 ARG A N 1
ATOM 2447 C CA . ARG A 1 307 ? 6.004 2.310 -26.251 1.00 93.62 307 ARG A CA 1
ATOM 2448 C C . ARG A 1 307 ? 6.720 3.651 -26.153 1.00 93.62 307 ARG A C 1
ATOM 2450 O O . ARG A 1 307 ? 6.641 4.317 -25.122 1.00 93.62 307 ARG A O 1
ATOM 2457 N N . VAL A 1 308 ? 7.385 4.064 -27.229 1.00 90.56 308 VAL A N 1
ATOM 2458 C CA . VAL A 1 308 ? 7.888 5.440 -27.343 1.00 90.56 308 VAL A CA 1
ATOM 2459 C C . VAL A 1 308 ? 6.702 6.361 -27.625 1.00 90.56 308 VAL A C 1
ATOM 2461 O O . VAL A 1 308 ? 5.817 6.028 -28.406 1.00 90.56 308 VAL A O 1
ATOM 2464 N N . MET A 1 309 ? 6.638 7.515 -26.975 1.00 86.94 309 MET A N 1
ATOM 2465 C CA . MET A 1 309 ? 5.618 8.513 -27.254 1.00 86.94 309 MET A CA 1
ATOM 2466 C C . MET A 1 309 ? 6.068 9.422 -28.391 1.00 86.94 309 MET A C 1
ATOM 2468 O O . MET A 1 309 ? 7.113 10.065 -28.306 1.00 86.94 309 MET A O 1
ATOM 2472 N N . SER A 1 310 ? 5.220 9.559 -29.407 1.00 72.44 310 SER A N 1
ATOM 2473 C CA . SER A 1 310 ? 5.329 10.649 -30.369 1.00 72.44 310 SER A CA 1
ATOM 2474 C C . SER A 1 310 ? 4.679 11.899 -29.786 1.00 72.44 310 SER A C 1
ATOM 2476 O O . SER A 1 310 ? 3.459 12.069 -29.875 1.00 72.44 310 SER A O 1
ATOM 2478 N N . SER A 1 311 ? 5.447 12.767 -29.129 1.00 62.56 311 SER A N 1
ATOM 2479 C CA . SER A 1 311 ? 4.937 14.092 -28.764 1.00 62.56 311 SER A CA 1
ATOM 2480 C C . SER A 1 311 ? 5.882 15.198 -29.221 1.00 62.56 311 SER A C 1
ATOM 2482 O O . SER A 1 311 ? 6.737 15.645 -28.456 1.00 62.56 311 SER A O 1
ATOM 2484 N N . PRO A 1 312 ? 5.693 15.717 -30.446 1.00 51.94 312 PRO A N 1
ATOM 2485 C CA . PRO A 1 312 ? 6.483 16.840 -30.945 1.00 51.94 312 PRO A CA 1
ATOM 2486 C C . PRO A 1 312 ? 6.222 18.161 -30.188 1.00 51.94 312 PRO A C 1
ATOM 2488 O O . PRO A 1 312 ? 7.017 19.091 -30.283 1.00 51.94 312 PRO A O 1
ATOM 2491 N N . ASN A 1 313 ? 5.142 18.268 -29.399 1.00 50.31 313 ASN A N 1
ATOM 2492 C CA . ASN A 1 313 ? 4.703 19.546 -28.817 1.00 50.31 313 ASN A CA 1
ATOM 2493 C C . ASN A 1 313 ? 5.311 19.903 -27.448 1.00 50.31 313 ASN A C 1
ATOM 2495 O O . ASN A 1 313 ? 5.159 21.044 -27.013 1.00 50.31 313 ASN A O 1
ATOM 2499 N N . ARG A 1 314 ? 6.002 18.987 -26.754 1.00 52.25 314 ARG A N 1
ATOM 2500 C CA . ARG A 1 314 ? 6.651 19.303 -25.459 1.00 52.25 314 ARG A CA 1
ATOM 2501 C C . ARG A 1 314 ? 8.065 19.874 -25.605 1.00 52.25 314 ARG A C 1
ATOM 2503 O O . ARG A 1 314 ? 8.541 20.552 -24.698 1.00 52.25 314 ARG A O 1
ATOM 2510 N N . ALA A 1 315 ? 8.697 19.660 -26.757 1.00 47.00 315 ALA A N 1
ATOM 2511 C CA . ALA A 1 315 ? 10.053 20.104 -27.071 1.00 47.00 315 ALA A CA 1
ATOM 2512 C C . ALA A 1 315 ? 10.226 21.631 -27.003 1.00 47.00 315 ALA A C 1
ATOM 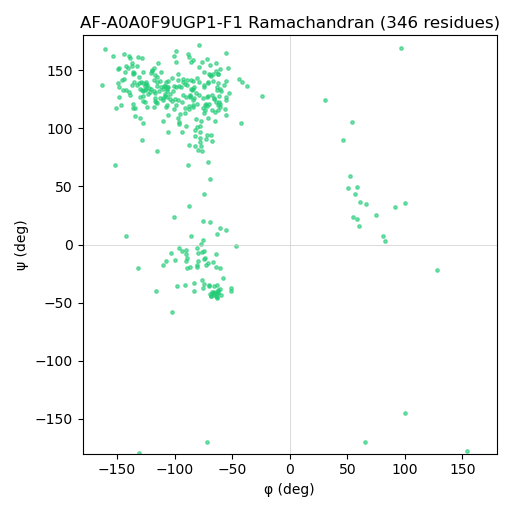2514 O O . ALA A 1 315 ? 11.181 22.136 -26.417 1.00 47.00 315 ALA A O 1
ATOM 2515 N N . ASN A 1 316 ? 9.256 22.373 -27.542 1.00 46.66 316 ASN A N 1
ATOM 2516 C CA . ASN A 1 316 ? 9.352 23.829 -27.665 1.00 46.66 316 ASN A CA 1
ATOM 2517 C C . ASN A 1 316 ? 9.169 24.576 -26.335 1.00 46.66 316 ASN A C 1
ATOM 2519 O O . ASN A 1 316 ? 9.438 25.772 -26.268 1.00 46.66 316 ASN A O 1
ATOM 2523 N N . ALA A 1 317 ? 8.698 23.901 -25.282 1.00 50.06 317 ALA A N 1
ATOM 2524 C CA . ALA A 1 317 ? 8.368 24.551 -24.017 1.00 50.06 317 ALA A CA 1
ATOM 2525 C C . ALA A 1 317 ? 9.547 24.630 -23.034 1.00 50.06 317 ALA A C 1
ATOM 2527 O O . ALA A 1 317 ? 9.502 25.449 -22.118 1.00 50.06 317 ALA A O 1
ATOM 2528 N N . PHE A 1 318 ? 10.588 23.801 -23.193 1.00 52.00 318 PHE A N 1
ATOM 2529 C CA . PHE A 1 318 ? 11.582 23.609 -22.129 1.00 52.00 318 PHE A CA 1
ATOM 2530 C C . PHE A 1 318 ? 12.956 24.244 -22.354 1.00 52.00 318 PHE A C 1
ATOM 2532 O O . PHE A 1 318 ? 13.681 24.381 -21.371 1.00 52.00 318 PHE A O 1
ATOM 2539 N N . TYR A 1 319 ? 13.326 24.690 -23.563 1.00 52.47 319 TYR A N 1
ATOM 2540 C CA . TYR A 1 319 ? 14.675 25.235 -23.774 1.00 52.47 319 TYR A CA 1
ATOM 2541 C C . TYR A 1 319 ? 14.772 26.379 -24.798 1.00 52.47 319 TYR A C 1
ATOM 2543 O O . TYR A 1 319 ? 14.528 26.169 -25.984 1.00 52.47 319 TYR A O 1
ATOM 2551 N N . PRO A 1 320 ? 15.244 27.569 -24.379 1.00 45.00 320 PRO A N 1
ATOM 2552 C CA . PRO A 1 320 ? 15.832 28.560 -25.267 1.00 45.00 320 PRO A CA 1
ATOM 2553 C C . PRO A 1 320 ? 17.334 28.258 -25.393 1.00 45.00 320 PRO A C 1
ATOM 2555 O O . PRO A 1 320 ? 18.133 28.773 -24.613 1.00 45.00 320 PRO A O 1
ATOM 2558 N N . ILE A 1 321 ? 17.743 27.372 -26.306 1.00 52.06 321 ILE A N 1
ATOM 2559 C CA . ILE A 1 321 ? 19.171 27.065 -26.510 1.00 52.06 321 ILE A CA 1
ATOM 2560 C C . ILE A 1 321 ? 19.570 27.283 -27.973 1.00 52.06 321 ILE A C 1
ATOM 2562 O O . ILE A 1 321 ? 18.837 26.956 -28.900 1.00 52.06 321 ILE A O 1
ATOM 2566 N N . ASP A 1 322 ? 20.754 27.880 -28.112 1.00 54.34 322 ASP A N 1
ATOM 2567 C CA . ASP A 1 322 ? 21.492 28.275 -29.311 1.00 54.34 322 ASP A CA 1
ATOM 2568 C C . ASP A 1 322 ? 21.376 27.294 -30.501 1.00 54.34 322 ASP A C 1
ATOM 2570 O O . ASP A 1 322 ? 21.513 26.075 -30.357 1.00 54.34 322 ASP A O 1
ATOM 2574 N N . PHE A 1 323 ? 21.177 27.855 -31.699 1.00 52.88 323 PHE A N 1
ATOM 2575 C CA . PHE A 1 323 ? 20.740 27.223 -32.959 1.00 52.88 323 PHE A CA 1
ATOM 2576 C C . PHE A 1 323 ? 21.689 26.164 -33.560 1.00 52.88 323 PHE A C 1
ATOM 2578 O O . PHE A 1 323 ? 21.494 25.729 -34.694 1.00 52.88 323 PHE A O 1
ATOM 2585 N N . ARG A 1 324 ? 22.739 25.749 -32.844 1.00 60.12 324 ARG A N 1
ATOM 2586 C CA . ARG A 1 324 ? 23.743 24.787 -33.336 1.00 60.12 324 ARG A CA 1
ATOM 2587 C C . ARG A 1 324 ? 23.527 23.354 -32.848 1.00 60.12 324 ARG A C 1
ATOM 2589 O O . ARG A 1 324 ? 24.131 22.438 -33.395 1.00 60.12 324 ARG A O 1
ATOM 2596 N N . THR A 1 325 ? 22.670 23.155 -31.851 1.00 61.72 325 THR A N 1
ATOM 2597 C CA . THR A 1 325 ? 22.378 21.840 -31.260 1.00 61.72 325 THR A CA 1
ATOM 2598 C C . THR A 1 325 ? 21.260 21.168 -32.059 1.00 61.72 325 THR A C 1
ATOM 2600 O O . THR A 1 325 ? 20.154 21.704 -32.132 1.00 61.72 325 THR A O 1
ATOM 2603 N N . LYS A 1 326 ? 21.514 20.000 -32.666 1.00 66.62 326 LYS A N 1
ATOM 2604 C CA . LYS A 1 326 ? 20.442 19.196 -33.276 1.00 66.62 326 LYS A CA 1
ATOM 2605 C C . LYS A 1 326 ? 19.774 18.345 -32.196 1.00 66.62 326 LYS A C 1
ATOM 2607 O O . LYS A 1 326 ? 20.446 17.587 -31.495 1.00 66.62 326 LYS A O 1
ATOM 2612 N N . PHE A 1 327 ? 18.454 18.462 -32.091 1.00 67.62 327 PHE A N 1
ATOM 2613 C CA . PHE A 1 327 ? 17.630 17.633 -31.216 1.00 67.62 327 PHE A CA 1
ATOM 2614 C C . PHE A 1 327 ? 16.930 16.560 -32.044 1.00 67.62 327 PHE A C 1
ATOM 2616 O O . PHE A 1 327 ? 16.208 16.881 -32.988 1.00 67.62 327 PHE A O 1
ATOM 2623 N N . GLN A 1 328 ? 17.136 15.297 -31.683 1.00 69.94 328 GLN A N 1
ATOM 2624 C CA . GLN A 1 328 ? 16.385 14.180 -32.237 1.00 69.94 328 GLN A CA 1
ATOM 2625 C C . GLN A 1 328 ? 15.392 13.683 -31.191 1.00 69.94 328 GLN A C 1
ATOM 2627 O O . GLN A 1 328 ? 15.775 13.125 -30.162 1.00 69.94 328 GLN A O 1
ATOM 2632 N N . TYR A 1 329 ? 14.110 13.892 -31.469 1.00 72.06 329 TYR A N 1
ATOM 2633 C CA . TYR A 1 329 ? 13.015 13.333 -30.684 1.00 72.06 329 TYR A CA 1
ATOM 2634 C C . TYR A 1 329 ? 12.629 11.952 -31.206 1.00 72.06 329 TYR A C 1
ATOM 2636 O O . TYR A 1 329 ? 12.995 11.583 -32.321 1.00 72.06 329 TYR A O 1
ATOM 2644 N N . GLU A 1 330 ? 11.890 11.206 -30.383 1.00 74.62 330 GLU A N 1
ATOM 2645 C CA . GLU A 1 330 ? 11.354 9.887 -30.743 1.00 74.62 330 GLU A CA 1
ATOM 2646 C C . GLU A 1 330 ? 12.464 8.881 -31.070 1.00 74.62 330 GLU A C 1
ATOM 2648 O O . GLU A 1 330 ? 12.348 8.043 -31.960 1.00 74.62 330 GLU A O 1
ATOM 2653 N N . SER A 1 331 ? 13.579 8.967 -30.342 1.00 80.69 331 SER A N 1
ATOM 2654 C CA . SER A 1 331 ? 14.604 7.933 -30.435 1.00 80.69 331 SER A CA 1
ATOM 2655 C C . SER A 1 331 ? 14.080 6.642 -29.811 1.00 80.69 331 SER A C 1
ATOM 2657 O O . SER A 1 331 ? 13.339 6.668 -28.823 1.00 80.69 331 SER A O 1
ATOM 2659 N N . ASP A 1 332 ? 14.487 5.505 -30.369 1.00 85.50 332 ASP A N 1
ATOM 2660 C CA . ASP A 1 332 ? 14.232 4.203 -29.759 1.00 85.50 332 ASP A CA 1
ATOM 2661 C C . ASP A 1 332 ? 14.739 4.195 -28.302 1.00 85.50 332 ASP A C 1
ATOM 2663 O O . ASP A 1 332 ? 15.700 4.889 -27.953 1.00 85.50 332 ASP A O 1
ATOM 2667 N N . ALA A 1 333 ? 14.130 3.380 -27.445 1.00 85.31 333 ALA A N 1
ATOM 2668 C CA . ALA A 1 333 ? 14.557 3.212 -26.061 1.00 85.31 333 ALA A CA 1
ATOM 2669 C C . ALA A 1 333 ? 15.044 1.784 -25.797 1.00 85.31 333 ALA A C 1
ATOM 2671 O O . ALA A 1 333 ? 14.504 0.815 -26.323 1.00 85.31 333 ALA A O 1
ATOM 2672 N N . ILE A 1 334 ? 16.066 1.642 -24.958 1.00 85.06 334 ILE A N 1
ATOM 2673 C CA . ILE A 1 334 ? 16.466 0.380 -24.339 1.00 85.06 334 ILE A CA 1
ATOM 2674 C C . ILE A 1 334 ? 15.917 0.390 -22.920 1.00 85.06 334 ILE A C 1
ATOM 2676 O O . ILE A 1 334 ? 16.330 1.215 -22.102 1.00 85.06 334 ILE A O 1
ATOM 2680 N N . VAL A 1 335 ? 15.018 -0.542 -22.629 1.00 85.69 335 VAL A N 1
ATOM 2681 C CA . VAL A 1 335 ? 14.480 -0.758 -21.289 1.00 85.69 335 VAL A CA 1
ATOM 2682 C C . VAL A 1 335 ? 15.082 -2.039 -20.743 1.00 85.69 335 VAL A C 1
ATOM 2684 O O . VAL A 1 335 ? 14.919 -3.106 -21.332 1.00 85.69 335 VAL A O 1
ATOM 2687 N N . LYS A 1 336 ? 15.798 -1.933 -19.627 1.00 85.31 336 LYS A N 1
ATOM 2688 C CA . LYS A 1 336 ? 16.331 -3.067 -18.883 1.00 85.31 336 LYS A CA 1
ATOM 2689 C C . LYS A 1 336 ? 15.546 -3.238 -17.588 1.00 85.31 336 LYS A C 1
ATOM 2691 O O . LYS A 1 336 ? 15.574 -2.346 -16.750 1.00 85.31 336 LYS A O 1
ATOM 2696 N N . VAL A 1 337 ? 14.891 -4.375 -17.409 1.00 84.62 337 VAL A N 1
ATOM 2697 C CA . VAL A 1 337 ? 14.314 -4.792 -16.123 1.00 84.62 337 VAL A CA 1
ATOM 2698 C C . VAL A 1 337 ? 15.387 -5.566 -15.367 1.00 84.62 337 VAL A C 1
ATOM 2700 O O . VAL A 1 337 ? 16.131 -6.323 -15.989 1.00 84.62 337 VAL A O 1
ATOM 2703 N N . LYS A 1 338 ? 15.532 -5.323 -14.063 1.00 76.75 338 LYS A N 1
ATOM 2704 C CA . LYS A 1 338 ? 16.565 -5.970 -13.235 1.00 76.75 338 LYS A CA 1
ATOM 2705 C C . LYS A 1 338 ? 16.016 -6.855 -12.144 1.00 76.75 338 LYS A C 1
ATOM 2707 O O . LYS A 1 338 ? 16.592 -7.894 -11.871 1.00 76.75 338 LYS A O 1
ATOM 2712 N N . ASN A 1 339 ? 14.950 -6.399 -11.505 1.00 76.44 339 ASN A N 1
ATOM 2713 C CA . ASN A 1 339 ? 14.299 -7.133 -10.444 1.00 76.44 339 ASN A CA 1
ATOM 2714 C C . ASN A 1 339 ? 12.804 -6.919 -10.596 1.00 76.44 339 ASN A C 1
ATOM 2716 O O . ASN A 1 339 ? 12.343 -5.786 -10.748 1.00 76.44 339 ASN A O 1
ATOM 2720 N N . PHE A 1 340 ? 12.062 -8.006 -10.525 1.00 74.56 340 PHE A N 1
ATOM 2721 C CA . PHE A 1 340 ? 10.631 -7.979 -10.327 1.00 74.56 340 PHE A CA 1
ATOM 2722 C C . PHE A 1 340 ? 10.360 -8.505 -8.927 1.00 74.56 340 PHE A C 1
ATOM 2724 O O . PHE A 1 340 ? 10.964 -9.492 -8.519 1.00 74.56 340 PHE A O 1
ATOM 2731 N N . ASN A 1 341 ? 9.504 -7.805 -8.192 1.00 74.19 341 ASN A N 1
ATOM 2732 C CA . ASN A 1 341 ? 9.045 -8.214 -6.880 1.00 74.19 341 ASN A CA 1
ATOM 2733 C C . ASN A 1 341 ? 7.523 -8.120 -6.861 1.00 74.19 341 ASN A C 1
ATOM 2735 O O . ASN A 1 341 ? 6.951 -7.067 -7.154 1.00 74.19 341 ASN A O 1
ATOM 2739 N N . ILE A 1 342 ? 6.874 -9.208 -6.476 1.00 71.38 342 ILE A N 1
ATOM 2740 C CA . ILE A 1 342 ? 5.467 -9.193 -6.083 1.00 71.38 342 ILE A CA 1
ATOM 2741 C C . ILE A 1 342 ? 5.414 -9.104 -4.566 1.00 71.38 342 ILE A C 1
ATOM 2743 O O . ILE A 1 342 ? 6.236 -9.712 -3.894 1.00 71.38 342 ILE A O 1
ATOM 2747 N N . PHE A 1 343 ? 4.471 -8.338 -4.035 1.00 70.25 343 PHE A N 1
ATOM 2748 C CA . PHE A 1 343 ? 4.115 -8.343 -2.628 1.00 70.25 343 PHE A CA 1
ATOM 2749 C C . PHE A 1 343 ? 2.615 -8.556 -2.525 1.00 70.25 343 PHE A C 1
ATOM 2751 O O . PHE A 1 343 ? 1.823 -7.649 -2.778 1.00 70.25 343 PHE A O 1
ATOM 2758 N N . GLU A 1 344 ? 2.226 -9.759 -2.143 1.00 69.12 344 GLU A N 1
ATOM 2759 C CA . GLU A 1 344 ? 0.836 -10.074 -1.833 1.00 69.12 344 GLU A CA 1
ATOM 2760 C C . GLU A 1 344 ? 0.637 -9.997 -0.326 1.00 69.12 344 GLU A C 1
ATOM 2762 O O . GLU A 1 344 ? 1.557 -10.255 0.444 1.00 69.12 344 GLU A O 1
ATOM 2767 N N . SER A 1 345 ? -0.548 -9.585 0.098 1.00 65.06 345 SER A N 1
ATOM 2768 C CA . SER A 1 345 ? -0.954 -9.578 1.492 1.00 65.06 345 SER A CA 1
ATOM 2769 C C . SER A 1 345 ? -2.352 -10.168 1.565 1.00 65.06 345 SER A C 1
ATOM 2771 O O . SER A 1 345 ? -3.329 -9.564 1.101 1.00 65.06 345 SER A O 1
ATOM 2773 N N . LEU A 1 346 ? -2.433 -11.366 2.142 1.00 63.94 346 LEU A N 1
ATOM 2774 C CA . LEU A 1 346 ? -3.694 -11.997 2.497 1.00 63.94 346 LEU A CA 1
ATOM 2775 C C . LEU A 1 346 ? -4.327 -11.211 3.639 1.00 63.94 346 LEU A C 1
ATOM 2777 O O . LEU A 1 346 ? -4.035 -11.418 4.805 1.00 63.94 346 LEU A O 1
ATOM 2781 N N . VAL A 1 347 ? -5.207 -10.278 3.311 1.00 56.75 347 VAL A N 1
ATOM 2782 C CA . VAL A 1 347 ? -6.076 -9.676 4.320 1.00 56.75 347 VAL A CA 1
ATOM 2783 C C . VAL A 1 347 ? -7.246 -10.646 4.504 1.00 56.75 347 VAL A C 1
ATOM 2785 O O . VAL A 1 347 ? -8.232 -10.524 3.783 1.00 56.75 347 VAL A O 1
ATOM 2788 N N . THR A 1 348 ? -7.076 -11.667 5.355 1.00 52.78 348 THR A N 1
ATOM 2789 C CA . THR A 1 348 ? -8.151 -12.608 5.738 1.00 52.78 348 THR A CA 1
ATOM 2790 C C . THR A 1 348 ? -9.209 -11.941 6.589 1.00 52.78 348 THR A C 1
ATOM 2792 O O . THR A 1 348 ? -8.793 -11.214 7.522 1.00 52.78 348 THR A O 1
#

pLDDT: mean 73.26, std 17.93, range [35.16, 96.38]

Organism: NCBI:txid412755

Nearest PDB structures (foldseek):
  2dm4-assembly1_A  TM=7.669E-01  e=2.647E-05  Homo sapiens
  8vvm-assembly1_I  TM=7.623E-01  e=1.106E-02  Homo sapiens
  7zcb-assembly2_C  TM=4.892E-01  e=3.543E-04  Homo sapiens
  6xay-assembly2_B  TM=4.101E-01  e=1.689E-04  Homo sapiens
  4lxo-assembly2_B  TM=4.413E-01  e=2.945E-03  Homo sapiens

Foldseek 3Di:
DDDDDDDDDDDDPDPPDDDPVVVVVVVVVVVVVCVVVVVVCVVVVPVDDPQAEDQQFDEQEPVQWDWDADAQKIKIAGDDDPPDDAFDWKKKWKDLDQVPPDIDIDTGNHRMDMDHRHDAQTKMWMWMWTAGPVSYTYDIYRIDIDHHHHWPWDWDWPQDKFKDWQALPDPWDWDWRDKDKDWDPKWWKKKKWKKFKEFPDDVVPDDDPQQAAEKEKWKKKKWKWKQPDDDDDDRPTDTDDDIWIWIYMDIPYPPQQQDDTDTDDDPPFADDWPQPPDPSRGSRITMGMGIDGIDGGGMMMMTMIMTTDPDPPVVVVPDPDDPSYHYHYRGIMIMMIRTMIMTHTPRD

Sequence (348 aa):
MGRVQSLATQTEVRLRKWPAGRVSQLKLFLGHLEQAVGISLAAQVQQSPKRTFSEFVPKIVSQDITTAVSFKEIRVSFETPKGIKNLLFYEYQLSATEGFFNFDQFQSPETTYIWPGLDEGTQYFLRIRIVTKNGEVGPWSDAEDVSTPFSQSYGLYDGSESTTRVSAKNNNPWTPIFDRDYTAIGGKAYYAIDFEVKVARDWSFSTAKENQGNVEWTDCEFRWMENVGATGETSDYVQKGRQFFATAYATNSNFGISGFYAFSVGVEEFYSPLVSPGAWECPRRGTFVQKFSTMQGGDYGLRLEGRVMSSPNRANAFYPIDFRTKFQYESDAIVKVKNFNIFESLVT

InterPro domains:
  IPR003961 Fibronectin type III [PS50853] (57-151)
  IPR003961 Fibronectin type III [cd00063] (67-148)
  IPR013783 Immunoglobulin-like fold [G3DSA:2.60.40.10] (57-154)
  IPR036116 Fibronectin type III superfamily [SSF49265] (56-148)

Mean predicted aligned error: 16.69 Å

Radius of gyration: 30.88 Å; Cα contacts (8 Å, |Δi|>4): 728; chains: 1; bounding box: 62×78×97 Å

Secondary structure (DSSP, 8-state):
-PPP-PPPPP---------HHHHHHHHHHHHHHHHHHHHHHHHHTT--S-PEE-TTSPPPPGGGEEEEEETTEEEEEEPPPTT--SEEEEEEEEESSTT-SSEEEEEESSSEEEEESPPTT-EEEEEEEEEETTSEEPPPPPPEEEEPPP---EE------EEEEE--TTT---EEEEEEEEEE--BEEEEEEEEEEEE---TTSS-TTS-TT-EEEEEEEEEEEEE---SSS---EEEEEEEEEEEEEEESSS------------TTS----B-----TT-TTEEEEEEE-S-B-SEEEEEEEEEEE---TTSGGGT----TTPPEE-S--EEEEEEEEEEEEE---

Solvent-accessible surface area (backbone atoms only — not comparable to full-atom values): 20042 Å² total; per-residue (Å²): 140,83,84,81,80,80,78,80,80,80,80,79,83,76,86,78,87,70,58,71,70,58,54,53,52,49,52,51,49,50,51,52,45,52,50,52,47,49,53,46,43,57,61,56,72,56,77,58,72,90,68,41,82,33,88,86,39,62,61,50,56,56,92,50,55,47,77,50,73,43,87,25,28,45,35,41,37,42,71,84,68,82,89,71,69,60,76,55,32,34,38,40,36,40,11,75,41,91,83,56,85,64,58,54,75,49,76,37,75,58,59,58,53,73,49,74,82,48,66,58,57,37,57,32,28,33,37,37,25,43,31,30,73,86,43,36,29,24,47,64,23,62,75,47,77,49,60,30,25,47,64,60,68,50,70,50,73,77,72,52,67,40,76,32,78,29,43,40,61,85,83,30,48,79,33,79,52,45,76,46,77,47,73,44,83,22,29,38,35,32,40,36,38,34,37,31,55,38,49,45,82,74,79,79,76,69,66,97,81,74,64,74,40,36,36,39,31,24,42,35,38,35,40,39,27,35,32,77,54,76,83,88,86,63,85,52,62,42,79,47,82,74,68,42,52,50,64,32,63,46,66,71,44,92,68,73,57,74,76,78,76,79,76,70,70,75,73,90,62,42,64,74,66,59,67,62,81,50,65,72,81,55,65,45,48,40,40,46,49,47,58,48,86,69,46,69,58,46,74,37,37,44,31,39,29,29,19,31,46,89,62,83,78,64,63,79,76,77,64,97,68,71,95,76,53,53,75,41,72,53,36,28,30,34,41,31,40,50,38,47,35,39,40,32,27,36,69,105